Protein AF-A0A3N5R2K8-F1 (afdb_monomer)

pLDDT: mean 90.95, std 14.77, range [34.69, 98.88]

Mean predicted aligned error: 5.7 Å

Structure (mmCIF, N/CA/C/O backbone):
data_AF-A0A3N5R2K8-F1
#
_entry.id   AF-A0A3N5R2K8-F1
#
loop_
_atom_site.group_PDB
_atom_site.id
_atom_site.type_symbol
_atom_site.label_atom_id
_atom_site.label_alt_id
_atom_site.label_comp_id
_atom_site.label_asym_id
_atom_site.label_entity_id
_atom_site.label_seq_id
_atom_site.pdbx_PDB_ins_code
_atom_site.Cartn_x
_atom_site.Cartn_y
_atom_site.Cartn_z
_atom_site.occupancy
_atom_site.B_iso_or_equiv
_atom_site.auth_seq_id
_atom_site.auth_comp_id
_atom_site.auth_asym_id
_atom_site.auth_atom_id
_atom_site.pdbx_PDB_model_num
ATOM 1 N N . MET A 1 1 ? 3.282 26.021 -35.970 1.00 43.59 1 MET A N 1
ATOM 2 C CA . MET A 1 1 ? 2.817 24.674 -36.365 1.00 43.59 1 MET A CA 1
ATOM 3 C C . MET A 1 1 ? 3.157 23.618 -35.299 1.00 43.59 1 MET A C 1
ATOM 5 O O . MET A 1 1 ? 2.900 22.449 -35.530 1.00 43.59 1 MET A O 1
ATOM 9 N N . ASP A 1 2 ? 3.587 24.012 -34.087 1.00 46.00 2 ASP A N 1
ATOM 10 C CA . ASP A 1 2 ? 4.217 23.088 -33.120 1.00 46.00 2 ASP A CA 1
ATOM 11 C C . ASP A 1 2 ? 3.310 22.469 -32.046 1.00 46.00 2 ASP A C 1
ATOM 13 O O . ASP A 1 2 ? 3.719 21.537 -31.367 1.00 46.00 2 ASP A O 1
ATOM 17 N N . ARG A 1 3 ? 2.067 22.934 -31.863 1.00 34.69 3 ARG A N 1
ATOM 18 C CA . ARG A 1 3 ? 1.170 22.351 -30.838 1.00 34.69 3 ARG A CA 1
ATOM 19 C C . ARG A 1 3 ? 0.478 21.058 -31.270 1.00 34.69 3 ARG A C 1
ATOM 21 O O . ARG A 1 3 ? 0.009 20.321 -30.413 1.00 34.69 3 ARG A O 1
ATOM 28 N N . ILE A 1 4 ? 0.386 20.805 -32.574 1.00 40.12 4 ILE A N 1
ATOM 29 C CA . ILE A 1 4 ? -0.318 19.634 -33.117 1.00 40.12 4 ILE A CA 1
ATOM 30 C C . ILE A 1 4 ? 0.615 18.411 -33.130 1.00 40.12 4 ILE A C 1
ATOM 32 O O . ILE A 1 4 ? 0.169 17.325 -32.784 1.00 40.12 4 ILE A O 1
ATOM 36 N N . ALA A 1 5 ? 1.910 18.601 -33.414 1.00 38.50 5 ALA A N 1
ATOM 37 C CA . ALA A 1 5 ? 2.912 17.530 -33.416 1.00 38.50 5 ALA A CA 1
ATOM 38 C C . ALA A 1 5 ? 3.179 16.956 -32.008 1.00 38.50 5 ALA A C 1
ATOM 40 O O . ALA A 1 5 ? 3.111 15.746 -31.825 1.00 38.50 5 ALA A O 1
ATOM 41 N N . LEU A 1 6 ? 3.342 17.821 -30.994 1.00 41.31 6 LEU A N 1
ATOM 42 C CA . LEU A 1 6 ? 3.475 17.408 -29.584 1.00 41.31 6 LEU A CA 1
ATOM 43 C C . LEU A 1 6 ? 2.265 16.597 -29.086 1.00 41.31 6 LEU A C 1
ATOM 45 O O . LEU A 1 6 ? 2.428 15.648 -28.329 1.00 41.31 6 LEU A O 1
ATOM 49 N N . GLY A 1 7 ? 1.052 16.946 -29.530 1.00 36.47 7 GLY A N 1
ATOM 50 C CA . GLY A 1 7 ? -0.166 16.220 -29.160 1.00 36.47 7 GLY A CA 1
ATOM 51 C C . GLY A 1 7 ? -0.305 14.852 -29.836 1.00 36.47 7 GLY A C 1
ATOM 52 O O . GLY A 1 7 ? -0.913 13.956 -29.254 1.00 36.47 7 GLY A O 1
ATOM 53 N N . GLN A 1 8 ? 0.263 14.677 -31.035 1.00 35.75 8 GLN A N 1
ATOM 54 C CA . GLN A 1 8 ? 0.251 13.401 -31.756 1.00 35.75 8 GLN A CA 1
ATOM 55 C C . GLN A 1 8 ? 1.310 12.425 -31.229 1.00 35.75 8 GLN A C 1
ATOM 57 O O . GLN A 1 8 ? 0.980 11.260 -31.034 1.00 35.75 8 GLN A O 1
ATOM 62 N N . GLU A 1 9 ? 2.519 12.892 -30.897 1.00 46.72 9 GLU A N 1
ATOM 63 C CA . GLU A 1 9 ? 3.545 12.063 -30.239 1.00 46.72 9 GLU A CA 1
ATOM 64 C C . GLU A 1 9 ? 3.129 11.654 -28.818 1.00 46.72 9 GLU A C 1
ATOM 66 O O . GLU A 1 9 ? 3.301 10.497 -28.431 1.00 46.72 9 GLU A O 1
ATOM 71 N N . GLU A 1 10 ? 2.508 12.557 -28.044 1.00 47.56 10 GLU A N 1
ATOM 72 C CA . GLU A 1 10 ? 1.917 12.201 -26.746 1.00 47.56 10 GLU A CA 1
ATOM 73 C C . GLU A 1 10 ? 0.812 11.143 -26.901 1.00 47.56 10 GLU A C 1
ATOM 75 O O . GLU A 1 10 ? 0.731 10.225 -26.086 1.00 47.56 10 GLU A O 1
ATOM 80 N N . GLN A 1 11 ? -0.011 11.223 -27.955 1.00 40.31 11 GLN A N 1
ATOM 81 C CA . GLN A 1 11 ? -1.047 10.227 -28.245 1.00 40.31 11 GLN A CA 1
ATOM 82 C C . GLN A 1 11 ? -0.484 8.883 -28.720 1.00 40.31 11 GLN A C 1
ATOM 84 O O . GLN A 1 11 ? -0.958 7.857 -28.240 1.00 40.31 11 GLN A O 1
ATOM 89 N N . GLU A 1 12 ? 0.520 8.851 -29.598 1.00 43.16 12 GLU A N 1
ATOM 90 C CA . GLU A 1 12 ? 1.161 7.605 -30.051 1.00 43.16 12 GLU A CA 1
ATOM 91 C C . GLU A 1 12 ? 1.900 6.898 -28.912 1.00 43.16 12 GLU A C 1
ATOM 93 O O . GLU A 1 12 ? 1.709 5.699 -28.705 1.00 43.16 12 GLU A O 1
ATOM 98 N N . THR A 1 13 ? 2.644 7.649 -28.094 1.00 51.91 13 THR A N 1
ATOM 99 C CA . THR A 1 13 ? 3.319 7.103 -26.907 1.00 51.91 13 THR A CA 1
ATOM 100 C C . THR A 1 13 ? 2.296 6.554 -25.901 1.00 51.91 13 THR A C 1
ATOM 102 O O . THR A 1 13 ? 2.498 5.498 -25.303 1.00 51.91 13 THR A O 1
ATOM 105 N N . MET A 1 14 ? 1.152 7.231 -25.728 1.00 44.19 14 MET A N 1
ATOM 106 C CA . MET A 1 14 ? 0.076 6.778 -24.837 1.00 44.19 14 MET A CA 1
ATOM 107 C C . MET A 1 14 ? -0.681 5.552 -25.383 1.00 44.19 14 MET A C 1
ATOM 109 O O . MET A 1 14 ? -1.154 4.736 -24.591 1.00 44.19 14 MET A O 1
ATOM 113 N N . ILE A 1 15 ? -0.787 5.394 -26.709 1.00 45.72 15 ILE A N 1
ATOM 114 C CA . ILE A 1 15 ? -1.399 4.226 -27.367 1.00 45.72 15 ILE A CA 1
ATOM 115 C C . ILE A 1 15 ? -0.528 2.970 -27.191 1.00 45.72 15 ILE A C 1
ATOM 117 O O . ILE A 1 15 ? -1.083 1.894 -26.957 1.00 45.72 15 ILE A O 1
ATOM 121 N N . ASP A 1 16 ? 0.802 3.102 -27.200 1.00 56.59 16 ASP A N 1
ATOM 122 C CA . ASP A 1 16 ? 1.730 1.970 -27.030 1.00 56.59 16 ASP A CA 1
ATOM 123 C C . ASP A 1 16 ? 1.674 1.382 -25.598 1.00 56.59 16 ASP A C 1
ATOM 125 O O . ASP A 1 16 ? 1.603 0.165 -25.396 1.00 56.59 16 ASP A O 1
ATOM 129 N N . PHE A 1 17 ? 1.532 2.237 -24.574 1.00 55.44 17 PHE A N 1
ATOM 130 C CA . PHE A 1 17 ? 1.397 1.795 -23.176 1.00 55.44 17 PHE A CA 1
ATOM 131 C C . PHE A 1 17 ? 0.078 1.061 -22.866 1.00 55.44 17 PHE A C 1
ATOM 133 O O . PHE A 1 17 ? 0.029 0.230 -21.955 1.00 55.44 17 PHE A O 1
ATOM 140 N N . ILE A 1 18 ? -1.011 1.326 -23.599 1.00 53.94 18 ILE A N 1
ATOM 141 C CA . ILE A 1 18 ? -2.308 0.662 -23.350 1.00 53.94 18 ILE A CA 1
ATOM 142 C C . ILE A 1 18 ? -2.245 -0.835 -23.701 1.00 53.94 18 ILE A C 1
ATOM 144 O O . ILE A 1 18 ? -2.918 -1.642 -23.049 1.00 53.94 18 ILE A O 1
ATOM 148 N N . GLY A 1 19 ? -1.429 -1.215 -24.691 1.00 60.81 19 GLY A N 1
ATOM 149 C CA . GLY A 1 19 ? -1.163 -2.615 -25.029 1.00 60.81 19 GLY A CA 1
ATOM 150 C C . GLY A 1 19 ? -0.287 -3.323 -23.990 1.00 60.81 19 GLY A C 1
ATOM 151 O O . GLY A 1 19 ? -0.561 -4.475 -23.634 1.00 60.81 19 GLY A O 1
ATOM 152 N N . GLU A 1 20 ? 0.715 -2.617 -23.453 1.00 74.88 20 GLU A N 1
ATOM 153 C CA . GLU A 1 20 ? 1.705 -3.154 -22.506 1.00 74.88 20 GLU A CA 1
ATOM 154 C C . GLU A 1 20 ? 1.066 -3.652 -21.194 1.00 74.88 20 GLU A C 1
ATOM 156 O O . GLU A 1 20 ? 1.448 -4.702 -20.678 1.00 74.88 20 GLU A O 1
ATOM 161 N N . PHE A 1 21 ? 0.024 -2.973 -20.699 1.00 87.38 21 PHE A N 1
ATOM 162 C CA . PHE A 1 21 ? -0.676 -3.327 -19.452 1.00 87.38 21 PHE A CA 1
ATOM 163 C C . PHE A 1 21 ? -2.004 -4.062 -19.676 1.00 87.38 21 PHE A C 1
ATOM 165 O O . PHE A 1 21 ? -2.910 -4.001 -18.845 1.00 87.38 21 PHE A O 1
ATOM 172 N N . SER A 1 22 ? -2.161 -4.755 -20.807 1.00 83.81 22 SER A N 1
ATOM 173 C CA . SER A 1 22 ? -3.409 -5.454 -21.158 1.00 83.81 22 SER A CA 1
ATOM 174 C C . SER A 1 22 ? -3.872 -6.479 -20.111 1.00 83.81 22 SER A C 1
ATOM 176 O O . SER A 1 22 ? -5.078 -6.667 -19.947 1.00 83.81 22 SER A O 1
ATOM 178 N N . ALA A 1 23 ? -2.939 -7.090 -19.375 1.00 89.31 23 ALA A N 1
ATOM 179 C CA . ALA A 1 23 ? -3.228 -8.042 -18.304 1.00 89.31 23 ALA A CA 1
ATOM 180 C C . ALA A 1 23 ? -3.638 -7.384 -16.968 1.00 89.31 23 ALA A C 1
ATOM 182 O O . ALA A 1 23 ? -4.191 -8.077 -16.111 1.00 89.31 23 ALA A O 1
ATOM 183 N N . ASP A 1 24 ? -3.397 -6.080 -16.796 1.00 94.94 24 ASP A N 1
ATOM 184 C CA . ASP A 1 24 ? -3.536 -5.354 -15.528 1.00 94.94 24 ASP A CA 1
ATOM 185 C C . ASP A 1 24 ? -4.724 -4.384 -15.599 1.00 94.94 24 ASP A C 1
ATOM 187 O O . ASP A 1 24 ? -4.612 -3.201 -15.942 1.00 94.94 24 ASP A O 1
ATOM 191 N N . GLN A 1 25 ? -5.913 -4.926 -15.349 1.00 94.50 25 GLN A N 1
ATOM 192 C CA . GLN A 1 25 ? -7.181 -4.238 -15.567 1.00 94.50 25 GLN A CA 1
ATOM 193 C C . GLN A 1 25 ? -7.371 -3.057 -14.614 1.00 94.50 25 GLN A C 1
ATOM 195 O O . GLN A 1 25 ? -7.845 -2.001 -15.042 1.00 94.50 25 GLN A O 1
ATOM 200 N N . GLU A 1 26 ? -6.987 -3.203 -13.345 1.00 97.00 26 GLU A N 1
ATOM 201 C CA . GLU A 1 26 ? -7.156 -2.135 -12.357 1.00 97.00 26 GLU A CA 1
ATOM 202 C C . GLU A 1 26 ? -6.146 -1.012 -12.580 1.00 97.00 26 GLU A C 1
ATOM 204 O O . GLU A 1 26 ? -6.498 0.169 -12.526 1.00 97.00 26 GLU A O 1
ATOM 209 N N . PHE A 1 27 ? -4.915 -1.354 -12.958 1.00 96.44 27 PHE A N 1
ATOM 210 C CA . PHE A 1 27 ? -3.926 -0.379 -13.388 1.00 96.44 27 PHE A CA 1
ATOM 211 C C . PHE A 1 27 ? -4.416 0.425 -14.600 1.00 96.44 27 PHE A C 1
ATOM 213 O O . PHE A 1 27 ? -4.306 1.652 -14.622 1.00 96.44 27 PHE A O 1
ATOM 220 N N . ARG A 1 28 ? -5.058 -0.218 -15.583 1.00 94.38 28 ARG A N 1
ATOM 221 C CA . ARG A 1 28 ? -5.654 0.491 -16.729 1.00 94.38 28 ARG A CA 1
ATOM 222 C C . ARG A 1 28 ? -6.778 1.450 -16.334 1.00 94.38 28 ARG A C 1
ATOM 224 O O . ARG A 1 28 ? -6.914 2.503 -16.962 1.00 94.38 28 ARG A O 1
ATOM 231 N N . LYS A 1 29 ? -7.573 1.148 -15.302 1.00 94.75 29 LYS A N 1
ATOM 232 C CA . LYS A 1 29 ? -8.572 2.102 -14.781 1.00 94.75 29 LYS A CA 1
ATOM 233 C C . LYS A 1 29 ? -7.909 3.375 -14.237 1.00 94.75 29 LYS A C 1
ATOM 235 O O . LYS A 1 29 ? -8.420 4.466 -14.493 1.00 94.75 29 LYS A O 1
ATOM 240 N N . LEU A 1 30 ? -6.736 3.258 -13.603 1.00 95.00 30 LEU A N 1
ATOM 241 C CA . LEU A 1 30 ? -5.941 4.406 -13.132 1.00 95.00 30 LEU A CA 1
ATOM 242 C C . LEU A 1 30 ? -5.421 5.288 -14.275 1.00 95.00 30 LEU A C 1
ATOM 244 O O . LEU A 1 30 ? -5.289 6.504 -14.102 1.00 95.00 30 LEU A O 1
ATOM 248 N N . LEU A 1 31 ? -5.128 4.702 -15.442 1.00 91.81 31 LEU A N 1
ATOM 249 C CA . LEU A 1 31 ? -4.762 5.458 -16.649 1.00 91.81 31 LEU A CA 1
ATOM 250 C C . LEU A 1 31 ? -5.953 6.276 -17.163 1.00 91.81 31 LEU A C 1
ATOM 252 O O . LEU A 1 31 ? -5.807 7.447 -17.504 1.00 91.81 31 LEU A O 1
ATOM 256 N N . GLY A 1 32 ? -7.151 5.685 -17.127 1.00 87.12 32 GLY A N 1
ATOM 257 C CA . GLY A 1 32 ? -8.407 6.347 -17.484 1.00 87.12 32 GLY A CA 1
ATOM 258 C C . GLY A 1 32 ? -8.954 7.324 -16.435 1.00 87.12 32 GLY A C 1
ATOM 259 O O . GLY A 1 32 ? -10.051 7.834 -16.633 1.00 87.12 32 GLY A O 1
ATOM 260 N N . ARG A 1 33 ? -8.228 7.575 -15.331 1.00 84.44 33 ARG A N 1
ATOM 261 C CA . ARG A 1 33 ? -8.652 8.424 -14.195 1.00 84.44 33 ARG A CA 1
ATOM 262 C C . ARG A 1 33 ? -9.992 8.018 -13.564 1.00 84.44 33 ARG A C 1
ATOM 264 O O . ARG A 1 33 ? -10.713 8.868 -13.050 1.00 84.44 33 ARG A O 1
ATOM 271 N N . ARG A 1 34 ? -10.309 6.722 -13.588 1.00 85.06 34 ARG A N 1
ATOM 272 C CA . ARG A 1 34 ? -11.490 6.133 -12.933 1.00 85.06 34 ARG A CA 1
ATOM 273 C C . ARG A 1 34 ? -11.132 5.642 -11.535 1.00 85.06 34 ARG A C 1
ATOM 275 O O . ARG A 1 34 ? -11.286 4.469 -11.214 1.00 85.06 34 ARG A O 1
ATOM 282 N N . ASP A 1 35 ? -10.531 6.533 -10.750 1.00 83.50 35 ASP A N 1
ATOM 283 C CA . ASP A 1 35 ? -9.952 6.232 -9.436 1.00 83.50 35 ASP A CA 1
ATOM 284 C C . ASP A 1 35 ? -10.983 5.660 -8.447 1.00 83.50 35 ASP A C 1
ATOM 286 O O . ASP A 1 35 ? -10.622 4.899 -7.556 1.00 83.50 35 ASP A O 1
ATOM 290 N N . ASP A 1 36 ? -12.252 6.024 -8.597 1.00 87.00 36 ASP A N 1
ATOM 291 C CA . ASP A 1 36 ? -13.400 5.567 -7.814 1.00 87.00 36 ASP A CA 1
ATOM 292 C C . ASP A 1 36 ? -13.859 4.137 -8.150 1.00 87.00 36 ASP A C 1
ATOM 294 O O . ASP A 1 36 ? -14.478 3.485 -7.312 1.00 87.00 36 ASP A O 1
ATOM 298 N N . GLU A 1 37 ? -13.507 3.618 -9.329 1.00 92.19 37 GLU A N 1
ATOM 299 C CA . GLU A 1 37 ? -13.823 2.250 -9.777 1.00 92.19 37 GLU A CA 1
ATOM 300 C C . GLU A 1 37 ? -12.678 1.248 -9.531 1.00 92.19 37 GLU A C 1
ATOM 302 O O . GLU A 1 37 ? -12.777 0.072 -9.911 1.00 92.19 37 GLU A O 1
ATOM 307 N N . VAL A 1 38 ? -11.559 1.713 -8.968 1.00 96.94 38 VAL A N 1
ATOM 308 C CA . VAL A 1 38 ? -10.335 0.917 -8.816 1.00 96.94 38 VAL A CA 1
ATOM 309 C C . VAL A 1 38 ? -10.392 0.062 -7.559 1.00 96.94 38 VAL A C 1
ATOM 311 O O . VAL A 1 38 ? -10.456 0.569 -6.438 1.00 96.94 38 VAL A O 1
ATOM 314 N N . ASN A 1 39 ? -10.226 -1.246 -7.738 1.00 97.75 39 ASN A N 1
ATOM 315 C CA . ASN A 1 39 ? -9.878 -2.141 -6.650 1.00 97.75 39 ASN A CA 1
ATOM 316 C C . ASN A 1 39 ? -8.386 -1.972 -6.319 1.00 97.75 39 ASN A C 1
ATOM 318 O O . ASN A 1 39 ? -7.509 -2.510 -6.998 1.00 97.75 39 ASN A O 1
ATOM 322 N N . LEU A 1 40 ? -8.097 -1.211 -5.259 1.00 98.38 40 LEU A N 1
ATOM 323 C CA . LEU A 1 40 ? -6.729 -0.901 -4.835 1.00 98.38 40 LEU A CA 1
ATOM 324 C C . LEU A 1 40 ? -5.901 -2.159 -4.525 1.00 98.38 40 LEU A C 1
ATOM 326 O O . LEU A 1 40 ? -4.714 -2.196 -4.844 1.00 98.38 40 LEU A O 1
ATOM 330 N N . THR A 1 41 ? -6.510 -3.183 -3.924 1.00 98.56 41 THR A N 1
ATOM 331 C CA . THR A 1 41 ? -5.832 -4.441 -3.577 1.00 98.56 41 THR A CA 1
ATOM 332 C C . THR A 1 41 ? -5.341 -5.158 -4.829 1.00 98.56 41 THR A C 1
ATOM 334 O O . THR A 1 41 ? -4.183 -5.570 -4.896 1.00 98.56 41 THR A O 1
ATOM 337 N N . ILE A 1 42 ? -6.197 -5.264 -5.846 1.00 98.56 42 ILE A N 1
ATOM 338 C CA . ILE A 1 42 ? -5.841 -5.882 -7.125 1.00 98.56 42 ILE A CA 1
ATOM 339 C C . ILE A 1 42 ? -4.821 -5.019 -7.876 1.00 98.56 42 ILE A C 1
ATOM 341 O O . ILE A 1 42 ? -3.810 -5.555 -8.318 1.00 98.56 42 ILE A O 1
ATOM 345 N N . ALA A 1 43 ? -4.998 -3.693 -7.934 1.00 98.44 43 ALA A N 1
ATOM 346 C CA . ALA A 1 43 ? -4.019 -2.791 -8.552 1.00 98.44 43 ALA A CA 1
ATOM 347 C C . ALA A 1 43 ? -2.621 -2.916 -7.915 1.00 98.44 43 ALA A C 1
ATOM 349 O O . ALA A 1 43 ? -1.606 -2.868 -8.608 1.00 98.44 43 ALA A O 1
ATOM 350 N N . ALA A 1 44 ? -2.551 -3.102 -6.594 1.00 98.56 44 ALA A N 1
ATOM 351 C CA . ALA A 1 44 ? -1.296 -3.330 -5.886 1.00 98.56 44 ALA A CA 1
ATOM 352 C C . ALA A 1 44 ? -0.681 -4.713 -6.188 1.00 98.56 44 ALA A C 1
ATOM 354 O O . ALA A 1 44 ? 0.542 -4.824 -6.272 1.00 98.56 44 ALA A O 1
ATOM 355 N N . LEU A 1 45 ? -1.499 -5.757 -6.377 1.00 98.56 45 LEU A N 1
ATOM 356 C CA . LEU A 1 45 ? -1.038 -7.089 -6.799 1.00 98.56 45 LEU A CA 1
ATOM 357 C C . LEU A 1 45 ? -0.546 -7.108 -8.251 1.00 98.56 45 LEU A C 1
ATOM 359 O O . LEU A 1 45 ? 0.432 -7.790 -8.555 1.00 98.56 45 LEU A O 1
ATOM 363 N N . GLU A 1 46 ? -1.165 -6.327 -9.134 1.00 98.38 46 GLU A N 1
ATOM 364 C CA . GLU A 1 46 ? -0.729 -6.160 -10.525 1.00 98.38 46 GLU A CA 1
ATOM 365 C C . GLU A 1 46 ? 0.704 -5.617 -10.619 1.00 98.38 46 GLU A C 1
ATOM 367 O O . GLU A 1 46 ? 1.461 -6.065 -11.476 1.00 98.38 46 GLU A O 1
ATOM 372 N N . LEU A 1 47 ? 1.147 -4.768 -9.681 1.00 98.25 47 LEU A N 1
ATOM 373 C CA . LEU A 1 47 ? 2.545 -4.307 -9.637 1.00 98.25 47 LEU A CA 1
ATOM 374 C C . LEU A 1 47 ? 3.548 -5.462 -9.484 1.00 98.25 47 LEU A C 1
ATOM 376 O O . LEU A 1 47 ? 4.645 -5.415 -10.037 1.00 98.25 47 LEU A O 1
ATOM 380 N N . ALA A 1 48 ? 3.181 -6.526 -8.764 1.00 97.38 48 ALA A N 1
ATOM 381 C CA . ALA A 1 48 ? 4.052 -7.683 -8.565 1.00 97.38 48 ALA A CA 1
ATOM 382 C C . ALA A 1 48 ? 4.247 -8.514 -9.847 1.00 97.38 48 ALA A C 1
ATOM 384 O O . ALA A 1 48 ? 5.183 -9.317 -9.924 1.00 97.38 48 ALA A O 1
ATOM 385 N N . ARG A 1 49 ? 3.431 -8.294 -10.890 1.00 96.00 49 ARG A N 1
ATOM 386 C CA . ARG A 1 49 ? 3.614 -8.951 -12.191 1.00 96.00 49 ARG A CA 1
ATOM 387 C C . ARG A 1 49 ? 4.841 -8.478 -12.956 1.00 96.00 49 ARG A C 1
ATOM 389 O O . ARG A 1 49 ? 5.337 -9.212 -13.811 1.00 96.00 49 ARG A O 1
ATOM 396 N N . ASP A 1 50 ? 5.401 -7.327 -12.594 1.00 94.19 50 ASP A N 1
ATOM 397 C CA . ASP A 1 50 ? 6.686 -6.880 -13.137 1.00 94.19 50 ASP A CA 1
ATOM 398 C C . ASP A 1 50 ? 7.809 -7.867 -12.761 1.00 94.19 50 ASP A C 1
ATOM 400 O O . ASP A 1 50 ? 8.666 -8.206 -13.591 1.00 94.19 50 ASP A O 1
ATOM 404 N N . ALA A 1 51 ? 7.748 -8.408 -11.538 1.00 93.44 51 ALA A N 1
ATOM 405 C CA . ALA A 1 51 ? 8.650 -9.440 -11.036 1.00 93.44 51 ALA A CA 1
ATOM 406 C C . ALA A 1 51 ? 8.222 -10.861 -11.442 1.00 93.44 51 ALA A C 1
ATOM 408 O O . ALA A 1 51 ? 9.076 -11.667 -11.812 1.00 93.44 51 ALA A O 1
ATOM 409 N N . ASN A 1 52 ? 6.921 -11.166 -11.415 1.00 94.50 52 ASN A N 1
ATOM 410 C CA . ASN A 1 52 ? 6.370 -12.472 -11.781 1.00 94.50 52 ASN A CA 1
ATOM 411 C C . ASN A 1 52 ? 5.119 -12.327 -12.661 1.00 94.50 52 ASN A C 1
ATOM 413 O O . ASN A 1 52 ? 3.997 -12.257 -12.163 1.00 94.50 52 ASN A O 1
ATOM 417 N N . SER A 1 53 ? 5.297 -12.357 -13.982 1.00 92.88 53 SER A N 1
ATOM 418 C CA . SER A 1 53 ? 4.212 -12.117 -14.945 1.00 92.88 53 SER A CA 1
ATOM 419 C C . SER A 1 53 ? 3.066 -13.133 -14.898 1.00 92.88 53 SER A C 1
ATOM 421 O O . SER A 1 53 ? 1.998 -12.862 -15.438 1.00 92.88 53 SER A O 1
ATOM 423 N N . ARG A 1 54 ? 3.265 -14.293 -14.258 1.00 94.25 54 ARG A N 1
ATOM 424 C CA . ARG A 1 54 ? 2.247 -15.347 -14.104 1.00 94.25 54 ARG A CA 1
ATOM 425 C C . ARG A 1 54 ? 1.690 -15.428 -12.684 1.00 94.25 54 ARG A C 1
ATOM 427 O O . ARG A 1 54 ? 1.130 -16.459 -12.324 1.00 94.25 54 ARG A O 1
ATOM 434 N N . LEU A 1 55 ? 1.889 -14.392 -11.867 1.00 97.00 55 LEU A N 1
ATOM 435 C CA . LEU A 1 55 ? 1.417 -14.379 -10.487 1.00 97.00 55 LEU A CA 1
ATOM 436 C C . LEU A 1 55 ? -0.097 -14.625 -10.434 1.00 97.00 55 LEU A C 1
ATOM 438 O O . LEU A 1 55 ? -0.885 -13.840 -10.967 1.00 97.00 55 LEU A O 1
ATOM 442 N N . ASP A 1 56 ? -0.475 -15.708 -9.758 1.00 97.12 56 ASP A N 1
ATOM 443 C CA . ASP A 1 56 ? -1.852 -15.989 -9.373 1.00 97.12 56 ASP A CA 1
ATOM 444 C C . ASP A 1 56 ? -2.187 -15.207 -8.099 1.00 97.12 56 ASP A C 1
ATOM 446 O O . ASP A 1 56 ? -1.506 -15.319 -7.079 1.00 97.12 56 ASP A O 1
ATOM 450 N N . PHE A 1 57 ? -3.237 -14.393 -8.166 1.00 98.31 57 PHE A N 1
ATOM 451 C CA . PHE A 1 57 ? -3.686 -13.560 -7.051 1.00 98.31 57 PHE A CA 1
ATOM 452 C C . PHE A 1 57 ? -4.550 -14.337 -6.056 1.00 98.31 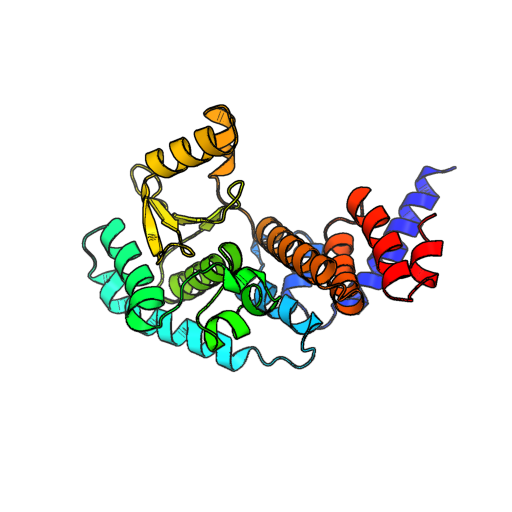57 PHE A C 1
ATOM 454 O O . PHE A 1 57 ? -4.731 -13.888 -4.922 1.00 98.31 57 PHE A O 1
ATOM 461 N N . THR A 1 58 ? -5.074 -15.499 -6.457 1.00 98.56 58 THR A N 1
ATOM 462 C CA . THR A 1 58 ? -6.049 -16.279 -5.687 1.00 98.56 58 THR A CA 1
ATOM 463 C C . THR A 1 58 ? -5.581 -16.573 -4.259 1.00 98.56 58 THR A C 1
ATOM 465 O O . THR A 1 58 ? -6.342 -16.267 -3.337 1.00 98.56 58 THR A O 1
ATOM 468 N N . PRO A 1 59 ? -4.346 -17.060 -4.011 1.00 98.56 59 PRO A N 1
ATOM 469 C CA . PRO A 1 59 ? -3.896 -17.352 -2.649 1.00 98.56 59 PRO A CA 1
ATOM 470 C C . PRO A 1 59 ? -3.845 -16.101 -1.765 1.00 98.56 59 PRO A C 1
ATOM 472 O O . PRO A 1 59 ? -4.251 -16.136 -0.604 1.00 98.56 59 PRO A O 1
ATOM 475 N N . THR A 1 60 ? -3.391 -14.972 -2.318 1.00 98.75 60 THR A N 1
ATOM 476 C CA . THR A 1 60 ? -3.332 -13.698 -1.592 1.00 98.75 60 THR A CA 1
ATOM 477 C C . THR A 1 60 ? -4.729 -13.187 -1.244 1.00 98.75 60 THR A C 1
ATOM 479 O O . THR A 1 60 ? -4.978 -12.815 -0.099 1.00 98.75 60 THR A O 1
ATOM 482 N N . LEU A 1 61 ? -5.661 -13.211 -2.198 1.00 98.88 61 LEU A N 1
ATOM 483 C CA . LEU A 1 61 ? -7.034 -12.749 -1.979 1.00 98.88 61 LEU A CA 1
ATOM 484 C C . LEU A 1 61 ? -7.790 -13.639 -0.986 1.00 98.88 61 LEU A C 1
ATOM 486 O O . LEU A 1 61 ? -8.489 -13.127 -0.113 1.00 98.88 61 LEU A O 1
ATOM 490 N N . GLN A 1 62 ? -7.608 -14.960 -1.065 1.00 98.81 62 GLN A N 1
ATOM 491 C CA . GLN A 1 62 ? -8.177 -15.903 -0.099 1.00 98.81 62 GLN A CA 1
ATOM 492 C C . GLN A 1 62 ? -7.632 -15.667 1.310 1.00 98.81 62 GLN A C 1
ATOM 494 O O . GLN A 1 62 ? -8.402 -15.682 2.271 1.00 98.81 62 GLN A O 1
ATOM 499 N N . TRP A 1 63 ? -6.328 -15.405 1.441 1.00 98.81 63 TRP A N 1
ATOM 500 C CA . TRP A 1 63 ? -5.728 -15.070 2.730 1.00 98.81 63 TRP A CA 1
ATOM 501 C C . TRP A 1 63 ? -6.356 -13.800 3.318 1.00 98.81 63 TRP A C 1
ATOM 503 O O . TRP A 1 63 ? -6.790 -13.813 4.469 1.00 98.81 63 TRP A O 1
ATOM 513 N N . ILE A 1 64 ? -6.487 -12.733 2.521 1.00 98.88 64 ILE A N 1
ATOM 514 C CA . ILE A 1 64 ? -7.107 -11.463 2.939 1.00 98.88 64 ILE A CA 1
ATOM 515 C C . ILE A 1 64 ? -8.550 -11.686 3.408 1.00 98.88 64 ILE A C 1
ATOM 517 O O . ILE A 1 64 ? -8.903 -11.294 4.523 1.00 98.88 64 ILE A O 1
ATOM 521 N N . ALA A 1 65 ? -9.366 -12.366 2.598 1.00 98.81 65 ALA A N 1
ATOM 522 C CA . ALA A 1 65 ? -10.761 -12.648 2.924 1.00 98.81 65 ALA A CA 1
ATOM 523 C C . ALA A 1 65 ? -10.893 -13.476 4.214 1.00 98.81 65 ALA A C 1
ATOM 525 O O . ALA A 1 65 ? -11.728 -13.173 5.067 1.00 98.81 65 ALA A O 1
ATOM 526 N N . ALA A 1 66 ? -10.024 -14.476 4.404 1.00 98.75 66 ALA A N 1
ATOM 527 C CA . ALA A 1 66 ? -10.006 -15.297 5.610 1.00 98.75 66 ALA A CA 1
ATOM 528 C C . ALA A 1 66 ? -9.653 -14.494 6.872 1.00 98.75 66 ALA A C 1
ATOM 530 O O . ALA A 1 66 ? -10.156 -14.807 7.949 1.00 98.75 66 ALA A O 1
ATOM 531 N N . ARG A 1 67 ? -8.798 -13.465 6.777 1.00 98.62 67 ARG A N 1
ATOM 532 C CA . ARG A 1 67 ? -8.506 -12.560 7.905 1.00 98.62 67 ARG A CA 1
ATOM 533 C C . ARG A 1 67 ? -9.651 -11.601 8.186 1.00 98.62 67 ARG A C 1
ATOM 535 O O . ARG A 1 67 ? -9.944 -11.374 9.354 1.00 98.62 67 ARG A O 1
ATOM 542 N N . GLY A 1 68 ? -10.325 -11.101 7.150 1.00 98.62 68 GLY A N 1
ATOM 543 C CA . GLY A 1 68 ? -11.544 -10.310 7.320 1.00 98.62 68 GLY A CA 1
ATOM 544 C C . G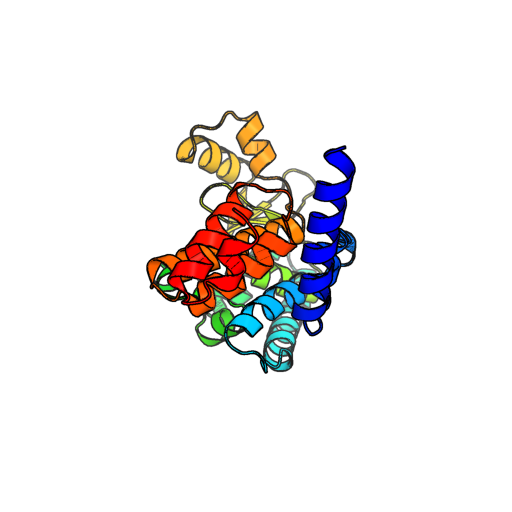LY A 1 68 ? -12.610 -11.099 8.080 1.00 98.62 68 GLY A C 1
ATOM 545 O O . GLY A 1 68 ? -13.052 -10.673 9.143 1.00 98.62 68 GLY A O 1
ATOM 546 N N . ALA A 1 69 ? -12.921 -12.311 7.610 1.00 98.50 69 ALA A N 1
ATOM 547 C CA . ALA A 1 69 ? -13.900 -13.198 8.241 1.00 98.50 69 ALA A CA 1
ATOM 548 C C . ALA A 1 69 ? -13.543 -13.573 9.694 1.00 98.50 69 ALA A C 1
ATOM 550 O O . ALA A 1 69 ? -14.430 -13.656 10.543 1.00 98.50 69 ALA A O 1
ATOM 551 N N . GLU A 1 70 ? -12.252 -13.763 9.997 1.00 98.19 70 GLU A N 1
ATOM 552 C CA . GLU A 1 70 ? -11.758 -14.055 11.352 1.00 98.19 70 GLU A CA 1
ATOM 553 C C . GLU A 1 70 ? -12.089 -12.936 12.356 1.00 98.19 70 GLU A C 1
ATOM 555 O O . GLU A 1 70 ? -12.245 -13.208 13.548 1.00 98.19 70 GLU A O 1
ATOM 560 N N . ILE A 1 71 ? -12.203 -11.684 11.898 1.00 98.25 71 ILE A N 1
ATOM 561 C CA . ILE A 1 71 ? -12.441 -10.532 12.775 1.00 98.25 71 ILE A CA 1
ATOM 562 C C . ILE A 1 71 ? -13.834 -9.926 12.683 1.00 98.25 71 ILE A C 1
ATOM 564 O O . ILE A 1 71 ? -14.196 -9.211 13.613 1.00 98.25 71 ILE A O 1
ATOM 568 N N . SER A 1 72 ? -14.637 -10.213 11.654 1.00 96.56 72 SER A N 1
ATOM 569 C CA . SER A 1 72 ? -15.948 -9.565 11.466 1.00 96.56 72 SER A CA 1
ATOM 570 C C . SER A 1 72 ? -16.847 -9.647 12.708 1.00 96.56 72 SER A C 1
ATOM 572 O O . SER A 1 72 ? -17.444 -8.650 13.109 1.00 96.56 72 SER A O 1
ATOM 574 N N . GLY A 1 73 ? -16.898 -10.806 13.378 1.00 95.75 73 GLY A N 1
ATOM 575 C CA . GLY A 1 73 ? -17.671 -10.971 14.617 1.00 95.75 73 GLY A CA 1
ATOM 576 C C . GLY A 1 73 ? -17.106 -10.181 15.805 1.00 95.75 73 GLY A C 1
ATOM 577 O O . GLY A 1 73 ? -17.863 -9.600 16.578 1.00 95.75 73 GLY A O 1
ATOM 578 N N . LEU A 1 74 ? -15.778 -10.108 15.932 1.00 96.94 74 LEU A N 1
ATOM 579 C CA . LEU A 1 74 ? -15.110 -9.339 16.989 1.00 96.94 74 LEU A CA 1
ATOM 580 C C . LEU A 1 74 ? -15.290 -7.832 16.786 1.00 96.94 74 LEU A C 1
ATOM 582 O O . LEU A 1 74 ? -15.502 -7.105 17.751 1.00 96.94 74 LEU A O 1
ATOM 586 N N . VAL A 1 75 ? -15.240 -7.376 15.534 1.00 96.19 75 VAL A N 1
ATOM 587 C CA . VAL A 1 75 ? -15.488 -5.983 15.144 1.00 96.19 75 VAL A CA 1
ATOM 588 C C . VAL A 1 75 ? -16.917 -5.575 15.496 1.00 96.19 75 VAL A C 1
ATOM 590 O O . VAL A 1 75 ? -17.109 -4.519 16.090 1.00 96.19 75 VAL A O 1
ATOM 593 N N . ALA A 1 76 ? -17.907 -6.427 15.213 1.00 94.50 76 ALA A N 1
ATOM 594 C CA . ALA A 1 76 ? -19.309 -6.160 15.543 1.00 94.50 76 ALA A CA 1
ATOM 595 C C . ALA A 1 76 ? -19.575 -6.052 17.059 1.00 94.50 76 ALA A C 1
ATOM 597 O O . ALA A 1 76 ? -20.496 -5.352 17.473 1.00 94.50 76 ALA A O 1
ATOM 598 N N . LEU A 1 77 ? -18.774 -6.732 17.886 1.00 95.56 77 LEU A N 1
ATOM 599 C CA . LEU A 1 77 ? -18.876 -6.711 19.351 1.00 95.56 77 LEU A CA 1
ATOM 600 C C . LEU A 1 77 ? -17.964 -5.663 20.013 1.00 95.56 77 LEU A C 1
ATOM 602 O O . LEU A 1 77 ? -18.024 -5.468 21.230 1.00 95.56 77 LEU A O 1
ATOM 606 N N . ALA A 1 78 ? -17.092 -5.006 19.247 1.00 95.25 78 ALA A N 1
ATOM 607 C CA . ALA A 1 78 ? -16.110 -4.080 19.786 1.00 95.25 78 ALA A CA 1
ATOM 608 C C . ALA A 1 78 ? -16.783 -2.823 20.359 1.00 95.25 78 ALA A C 1
ATOM 610 O O . ALA A 1 78 ? -17.596 -2.160 19.716 1.00 95.25 78 ALA A O 1
ATOM 611 N N . SER A 1 79 ? -16.401 -2.454 21.582 1.00 93.12 79 SER A N 1
ATOM 612 C CA . SER A 1 79 ? -16.928 -1.264 22.256 1.00 93.12 79 SER A CA 1
ATOM 613 C C . SER A 1 79 ? -16.154 -0.007 21.844 1.00 93.12 79 SER A C 1
ATOM 615 O O . SER A 1 79 ? -15.247 0.442 22.547 1.00 93.12 79 SER A O 1
ATOM 617 N N . GLY A 1 80 ? -16.521 0.557 20.691 1.00 95.25 80 GLY A N 1
ATOM 618 C CA . GLY A 1 80 ? -16.039 1.851 20.198 1.00 95.25 80 GLY A CA 1
ATOM 619 C C . GLY A 1 80 ? -14.874 1.788 19.204 1.00 95.25 80 GLY A C 1
ATOM 620 O O . GLY A 1 80 ? -14.232 0.758 19.001 1.00 95.25 80 GLY A O 1
ATOM 621 N N . ASP A 1 81 ? -14.579 2.941 18.602 1.00 96.56 81 ASP A N 1
ATOM 622 C CA . ASP A 1 81 ? -13.693 3.067 17.437 1.00 96.56 81 ASP A CA 1
ATOM 623 C C . ASP A 1 81 ? -12.273 2.538 17.676 1.00 96.56 81 ASP A C 1
ATOM 625 O O . ASP A 1 81 ? -11.734 1.783 16.870 1.00 96.56 81 ASP A O 1
ATOM 629 N N . GLN A 1 82 ? -11.656 2.869 18.816 1.00 96.38 82 GLN A N 1
ATOM 630 C CA . GLN A 1 82 ? -10.314 2.362 19.125 1.00 96.38 82 GLN A CA 1
ATOM 631 C C . GLN A 1 82 ? -10.288 0.840 19.294 1.00 96.38 82 GLN A C 1
ATOM 633 O O . GLN A 1 82 ? -9.285 0.218 18.955 1.00 96.38 82 GLN A O 1
ATOM 638 N N . ALA A 1 83 ? -11.358 0.237 19.821 1.00 97.06 83 ALA A N 1
ATOM 639 C CA . ALA A 1 83 ? -11.432 -1.209 19.990 1.00 97.06 83 ALA A CA 1
ATOM 640 C C . ALA A 1 83 ? -11.510 -1.914 18.627 1.00 97.06 83 ALA A C 1
ATOM 642 O O . ALA A 1 83 ? -10.783 -2.882 18.416 1.00 97.06 83 ALA A O 1
ATOM 643 N N . ILE A 1 84 ? -12.291 -1.377 17.681 1.00 97.81 84 ILE A N 1
ATOM 644 C CA . ILE A 1 84 ? -12.358 -1.869 16.293 1.00 97.81 84 ILE A CA 1
ATOM 645 C C . ILE A 1 84 ? -10.964 -1.879 15.651 1.00 97.81 84 ILE A C 1
ATOM 647 O O . ILE A 1 84 ? -10.524 -2.897 15.116 1.00 97.81 84 ILE A O 1
ATOM 651 N N . LEU A 1 85 ? -10.236 -0.761 15.745 1.00 98.19 85 LEU A N 1
ATOM 652 C CA . LEU A 1 85 ? -8.903 -0.646 15.145 1.00 98.19 85 LEU A CA 1
ATOM 653 C C . LEU A 1 85 ? -7.878 -1.578 15.804 1.00 98.19 85 LEU A C 1
ATOM 655 O O . LEU A 1 85 ? -7.033 -2.140 15.107 1.00 98.19 85 LEU A O 1
ATOM 659 N N . ARG A 1 86 ? -7.970 -1.790 17.124 1.00 97.75 86 ARG A N 1
ATOM 660 C CA . ARG A 1 86 ? -7.116 -2.755 17.835 1.00 97.75 86 ARG A CA 1
ATOM 661 C C . ARG A 1 86 ? -7.400 -4.193 17.414 1.00 97.75 86 ARG A C 1
ATOM 663 O O . ARG A 1 86 ? -6.452 -4.924 17.184 1.00 97.75 86 ARG A O 1
ATOM 670 N N . VAL A 1 87 ? -8.663 -4.585 17.219 1.00 98.38 87 VAL A N 1
ATOM 671 C CA . VAL A 1 87 ? -9.011 -5.931 16.718 1.00 98.38 87 VAL A CA 1
ATOM 672 C C . VAL A 1 87 ? -8.339 -6.214 15.368 1.00 98.38 87 VAL A C 1
ATOM 674 O O . VAL A 1 87 ? -7.783 -7.299 15.165 1.00 98.38 87 VAL A O 1
ATOM 677 N N . LEU A 1 88 ? -8.352 -5.237 14.455 1.00 98.50 88 LEU A N 1
ATOM 678 C CA . LEU A 1 88 ? -7.671 -5.339 13.163 1.00 98.50 88 LEU A CA 1
ATOM 679 C C . LEU A 1 88 ? -6.144 -5.428 13.324 1.00 98.50 88 LEU A C 1
ATOM 681 O O . LEU A 1 88 ? -5.517 -6.317 12.743 1.00 98.50 88 LEU A O 1
ATOM 685 N N . ALA A 1 89 ? -5.552 -4.538 14.125 1.00 97.88 89 ALA A N 1
ATOM 686 C CA . ALA A 1 89 ? -4.114 -4.526 14.394 1.00 97.88 89 ALA A CA 1
ATOM 687 C C . ALA A 1 89 ? -3.630 -5.834 15.040 1.00 97.88 89 ALA A C 1
ATOM 689 O O . ALA A 1 89 ? -2.651 -6.422 14.583 1.00 97.88 89 ALA A O 1
ATOM 690 N N . ASP A 1 90 ? -4.350 -6.344 16.038 1.00 97.94 90 ASP A N 1
ATOM 691 C CA . ASP A 1 90 ? -4.036 -7.596 16.730 1.00 97.94 90 ASP A CA 1
ATOM 692 C C . ASP A 1 90 ? -4.182 -8.808 15.803 1.00 97.94 90 ASP A C 1
ATOM 694 O O . ASP A 1 90 ? -3.422 -9.773 15.903 1.00 97.94 90 ASP A O 1
ATOM 698 N N . CYS A 1 91 ? -5.130 -8.774 14.860 1.00 98.44 91 CYS A N 1
ATOM 699 C CA . CYS A 1 91 ? -5.212 -9.778 13.803 1.00 98.44 91 CYS A CA 1
ATOM 700 C C . CYS A 1 91 ? -3.928 -9.825 12.984 1.00 98.44 91 CYS A C 1
ATOM 702 O O . CYS A 1 91 ? -3.252 -10.851 12.937 1.00 98.44 91 CYS A O 1
ATOM 704 N N . LEU A 1 92 ? -3.584 -8.715 12.341 1.00 98.50 92 LEU A N 1
ATOM 705 C CA . LEU A 1 92 ? -2.486 -8.699 11.385 1.00 98.50 92 LEU A CA 1
ATOM 706 C C . LEU A 1 92 ? -1.132 -8.824 12.084 1.00 98.50 92 LEU A C 1
ATOM 708 O O . LEU A 1 92 ? -0.347 -9.698 11.724 1.00 98.50 92 LEU A O 1
ATOM 712 N N . CYS A 1 93 ? -0.878 -8.019 13.112 1.00 96.94 93 CYS A N 1
ATOM 713 C CA . CYS A 1 93 ? 0.408 -7.999 13.794 1.00 96.94 93 CYS A CA 1
ATOM 714 C C . CYS A 1 93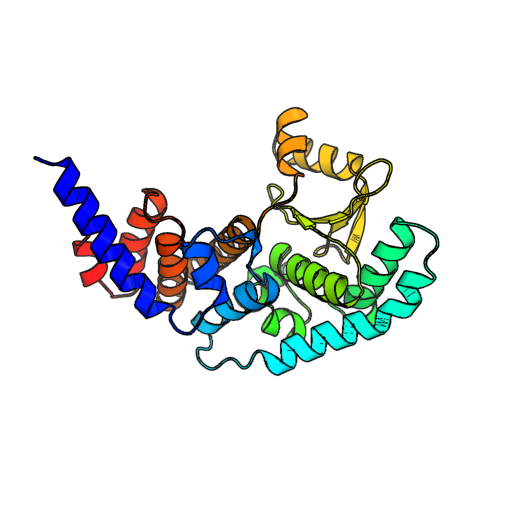 ? 0.557 -9.131 14.815 1.00 96.94 93 CYS A C 1
ATOM 716 O O . CYS A 1 93 ? 1.500 -9.912 14.719 1.00 96.94 93 CYS A O 1
ATOM 718 N N . ALA A 1 94 ? -0.325 -9.222 15.815 1.00 95.25 94 ALA A N 1
ATOM 719 C CA . ALA A 1 94 ? -0.096 -10.123 16.947 1.00 95.25 94 ALA A CA 1
ATOM 720 C C . ALA A 1 94 ? -0.332 -11.598 16.584 1.00 95.25 94 ALA A C 1
ATOM 722 O O . ALA A 1 94 ? 0.473 -12.453 16.949 1.00 95.25 94 ALA A O 1
ATOM 723 N N . ARG A 1 95 ? -1.406 -11.903 15.844 1.00 97.75 95 ARG A N 1
ATOM 724 C CA . ARG A 1 95 ? -1.745 -13.283 15.451 1.00 97.75 95 ARG A CA 1
ATOM 725 C C . ARG A 1 95 ? -1.005 -13.752 14.202 1.00 97.75 95 ARG A C 1
ATOM 727 O O . ARG A 1 95 ? -0.509 -14.874 14.187 1.00 97.75 95 ARG A O 1
ATOM 734 N N . HIS A 1 96 ? -0.921 -12.910 13.170 1.00 98.25 96 HIS A N 1
ATOM 735 C CA . HIS A 1 96 ? -0.343 -13.299 11.873 1.00 98.25 96 HIS A CA 1
ATOM 736 C C . HIS A 1 96 ? 1.081 -12.788 11.633 1.00 98.25 96 HIS A C 1
ATOM 738 O O . HIS A 1 96 ? 1.687 -13.118 10.614 1.00 98.25 96 HIS A O 1
ATOM 744 N N . GLY A 1 97 ? 1.652 -12.043 12.582 1.00 97.31 97 GLY A N 1
ATOM 745 C CA . GLY A 1 97 ? 3.050 -11.613 12.550 1.00 97.31 97 GLY A CA 1
ATOM 746 C C . GLY A 1 97 ? 3.372 -10.553 11.497 1.00 97.31 97 GLY A C 1
ATOM 747 O O . GLY A 1 97 ? 4.548 -10.293 11.269 1.00 97.31 97 GLY A O 1
ATOM 748 N N . ILE A 1 98 ? 2.363 -9.958 10.854 1.00 97.88 98 ILE A N 1
ATOM 749 C CA . ILE A 1 98 ? 2.532 -8.935 9.821 1.00 97.88 98 ILE A CA 1
ATOM 750 C C . ILE A 1 98 ? 3.030 -7.642 10.473 1.00 97.88 98 ILE A C 1
ATOM 752 O O . ILE A 1 98 ? 2.286 -6.973 11.194 1.00 97.88 98 ILE A O 1
ATOM 756 N N . THR A 1 99 ? 4.281 -7.272 10.214 1.00 95.56 99 THR A N 1
ATOM 757 C CA . THR A 1 99 ? 4.913 -6.088 10.816 1.00 95.56 99 THR A CA 1
ATOM 758 C C . THR A 1 99 ? 5.892 -5.420 9.856 1.00 95.56 99 THR A C 1
ATOM 760 O O . THR A 1 99 ? 6.273 -5.992 8.841 1.00 95.56 99 THR A O 1
ATOM 763 N N . GLY A 1 100 ? 6.313 -4.198 10.179 1.00 94.62 100 GLY A N 1
ATOM 764 C CA . GLY A 1 100 ? 7.448 -3.551 9.531 1.00 94.62 100 GLY A CA 1
ATOM 765 C C . GLY A 1 100 ? 8.753 -3.750 10.294 1.00 94.62 100 GLY A C 1
ATOM 766 O O . GLY A 1 100 ? 8.757 -3.847 11.525 1.00 94.62 100 GLY A O 1
ATOM 767 N N . ASN A 1 101 ? 9.867 -3.779 9.564 1.00 91.56 101 ASN A N 1
ATOM 768 C CA . ASN A 1 101 ? 11.220 -3.591 10.090 1.00 91.56 101 ASN A CA 1
ATOM 769 C C . ASN A 1 101 ? 12.149 -3.016 9.000 1.00 91.56 101 ASN A C 1
ATOM 771 O O . ASN A 1 101 ? 11.744 -2.856 7.849 1.00 91.56 101 ASN A O 1
ATOM 775 N N . SER A 1 102 ? 13.397 -2.697 9.355 1.00 89.69 102 SER A N 1
ATOM 776 C CA . SER A 1 102 ? 14.370 -2.106 8.423 1.00 89.69 102 SER A CA 1
ATOM 777 C C . SER A 1 102 ? 14.721 -3.014 7.240 1.00 89.69 102 SER A C 1
ATOM 779 O O . SER A 1 102 ? 14.910 -2.507 6.142 1.00 89.69 102 SER A O 1
ATOM 781 N N . MET A 1 103 ? 14.725 -4.340 7.420 1.00 88.88 103 MET A N 1
ATOM 782 C CA . MET A 1 103 ? 15.037 -5.291 6.341 1.00 88.88 103 MET A CA 1
ATOM 783 C C . MET A 1 103 ? 13.980 -5.288 5.229 1.00 88.88 103 MET A C 1
ATOM 785 O O . MET A 1 103 ? 14.243 -5.737 4.117 1.00 88.88 103 MET A O 1
ATOM 789 N N . ALA A 1 104 ? 12.774 -4.767 5.496 1.00 89.31 104 ALA A N 1
ATOM 790 C CA . ALA A 1 104 ? 11.735 -4.636 4.474 1.00 89.31 104 ALA A CA 1
ATOM 791 C C . ALA A 1 104 ? 12.135 -3.692 3.325 1.00 89.31 104 ALA A C 1
ATOM 793 O O . ALA A 1 104 ? 11.523 -3.746 2.261 1.00 89.31 104 ALA A O 1
ATOM 794 N N . TYR A 1 105 ? 13.138 -2.833 3.535 1.00 90.06 105 TYR A N 1
ATOM 795 C CA . TYR A 1 105 ? 13.641 -1.897 2.529 1.00 90.06 105 TYR A CA 1
ATOM 796 C C . TYR A 1 105 ? 14.791 -2.465 1.687 1.00 90.06 105 TYR A C 1
ATOM 798 O O . TYR A 1 105 ? 15.115 -1.884 0.654 1.00 90.06 105 TYR A O 1
ATOM 806 N N . ASP A 1 106 ? 15.372 -3.602 2.080 1.00 88.31 106 ASP A N 1
ATOM 807 C CA . ASP A 1 106 ? 16.543 -4.177 1.403 1.00 88.31 106 ASP A CA 1
ATOM 808 C C . ASP A 1 106 ? 16.177 -4.806 0.047 1.00 88.31 106 ASP A C 1
ATOM 810 O O . ASP A 1 106 ? 17.011 -4.946 -0.852 1.00 88.31 106 ASP A O 1
ATOM 814 N N . SER A 1 107 ? 14.909 -5.190 -0.129 1.00 92.56 107 SER A N 1
ATOM 815 C CA . SER A 1 107 ? 14.423 -5.828 -1.350 1.00 92.56 107 SER A CA 1
ATOM 816 C C . SER A 1 107 ? 13.016 -5.376 -1.726 1.00 92.56 107 SER A C 1
ATOM 818 O O . SER A 1 107 ? 12.223 -4.934 -0.894 1.00 92.56 107 SER A O 1
ATOM 820 N N . ALA A 1 108 ? 12.679 -5.536 -3.008 1.00 96.38 108 ALA A N 1
ATOM 821 C CA . ALA A 1 108 ? 11.359 -5.189 -3.527 1.00 96.38 108 ALA A CA 1
ATOM 822 C C . ALA A 1 108 ? 10.233 -6.055 -2.927 1.00 96.38 108 ALA A C 1
ATOM 824 O O . ALA A 1 108 ? 9.075 -5.642 -2.957 1.00 96.38 108 ALA A O 1
ATOM 825 N N . ASP A 1 109 ? 10.563 -7.209 -2.332 1.00 96.31 109 ASP A N 1
ATOM 826 C CA . ASP A 1 109 ? 9.603 -8.103 -1.676 1.00 96.31 109 ASP A CA 1
ATOM 827 C C . ASP A 1 109 ? 8.800 -7.389 -0.587 1.00 96.31 109 ASP A C 1
ATOM 829 O O . ASP A 1 109 ? 7.593 -7.600 -0.483 1.00 96.31 109 ASP A O 1
ATOM 833 N N . GLY A 1 110 ? 9.418 -6.463 0.155 1.00 96.88 110 GLY A N 1
ATOM 834 C CA . GLY A 1 110 ? 8.716 -5.677 1.169 1.00 96.88 110 GLY A CA 1
ATOM 835 C C . GLY A 1 110 ? 7.628 -4.756 0.601 1.00 96.88 110 GLY A C 1
ATOM 836 O O . GLY A 1 110 ? 6.802 -4.248 1.360 1.00 96.88 110 GLY A O 1
ATOM 837 N N . SER A 1 111 ? 7.592 -4.537 -0.718 1.00 97.50 111 SER A N 1
ATOM 838 C CA . SER A 1 111 ? 6.610 -3.690 -1.410 1.00 97.50 111 SER A CA 1
ATOM 839 C C . SER A 1 111 ? 5.472 -4.471 -2.082 1.00 97.50 111 SER A C 1
ATOM 841 O O . SER A 1 111 ? 4.427 -3.878 -2.353 1.00 97.50 111 SER A O 1
ATOM 843 N N . TYR A 1 112 ? 5.631 -5.775 -2.337 1.00 98.31 112 TYR A N 1
ATOM 844 C CA . TYR A 1 112 ? 4.630 -6.596 -3.033 1.00 98.31 112 TYR A CA 1
ATOM 845 C C . TYR A 1 112 ? 3.706 -7.316 -2.044 1.00 98.31 112 TYR A C 1
ATOM 847 O O . TYR A 1 112 ? 4.177 -8.061 -1.190 1.00 98.31 112 TYR A O 1
ATOM 855 N N . LEU A 1 113 ? 2.382 -7.150 -2.166 1.00 98.12 113 LEU A N 1
ATOM 856 C CA . LEU A 1 113 ? 1.422 -7.672 -1.176 1.00 98.12 113 LEU A CA 1
ATOM 857 C C . LEU A 1 113 ? 1.524 -9.186 -0.943 1.00 98.12 113 LEU A C 1
ATOM 859 O O . LEU A 1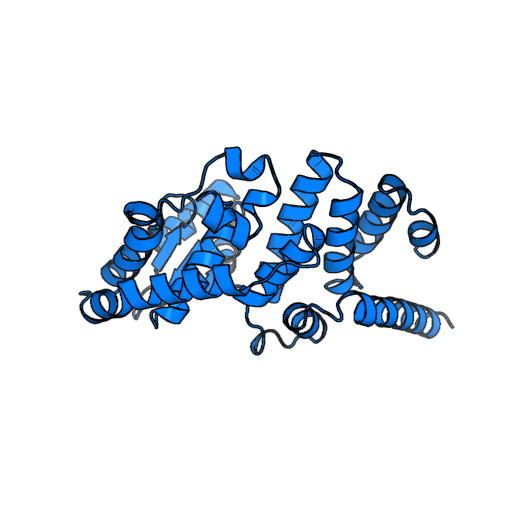 113 ? 1.503 -9.628 0.204 1.00 98.12 113 LEU A O 1
ATOM 863 N N . ASN A 1 114 ? 1.667 -9.979 -2.008 1.00 98.50 114 ASN A N 1
ATOM 864 C CA . ASN A 1 114 ? 1.822 -11.430 -1.894 1.00 98.50 114 ASN A CA 1
ATOM 865 C C . ASN A 1 114 ? 3.085 -11.797 -1.094 1.00 98.50 114 ASN A C 1
ATOM 867 O O . ASN A 1 114 ? 3.029 -12.628 -0.191 1.00 98.50 114 ASN A O 1
ATOM 871 N N . ARG A 1 115 ? 4.199 -11.100 -1.347 1.00 98.19 115 ARG A N 1
ATOM 872 C CA . ARG A 1 115 ? 5.470 -11.310 -0.642 1.00 98.19 115 ARG A CA 1
ATOM 873 C C . ARG A 1 115 ? 5.419 -10.813 0.800 1.00 98.19 115 ARG A C 1
ATOM 875 O O . ARG A 1 115 ? 5.987 -11.458 1.675 1.00 98.19 115 ARG A O 1
ATOM 882 N N . VAL A 1 116 ? 4.699 -9.728 1.081 1.00 98.25 116 VAL A N 1
ATOM 883 C CA . VAL A 1 116 ? 4.481 -9.238 2.453 1.00 98.25 116 VAL A CA 1
ATOM 884 C C . VAL A 1 116 ? 3.712 -10.262 3.288 1.00 98.25 116 VAL A C 1
ATOM 886 O O . VAL A 1 116 ? 4.054 -10.472 4.447 1.00 98.25 116 VAL A O 1
ATOM 889 N N . ILE A 1 117 ? 2.717 -10.947 2.717 1.00 98.38 117 ILE A N 1
ATOM 890 C CA . ILE A 1 117 ? 1.995 -12.025 3.416 1.00 98.38 117 ILE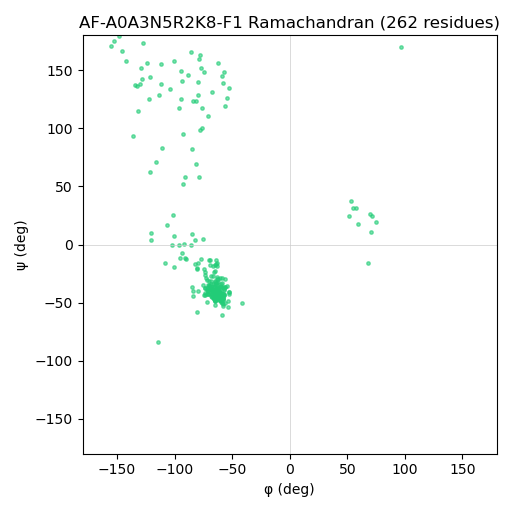 A CA 1
ATOM 891 C C . ILE A 1 117 ? 2.916 -13.227 3.665 1.00 98.38 117 ILE A C 1
ATOM 893 O O . ILE A 1 117 ? 2.949 -13.760 4.773 1.00 98.38 117 ILE A O 1
ATOM 897 N N . GLU A 1 118 ? 3.685 -13.639 2.655 1.00 97.38 118 GLU A N 1
ATOM 898 C CA . GLU A 1 118 ? 4.585 -14.797 2.737 1.00 97.38 118 GLU A CA 1
ATOM 899 C C . GLU A 1 118 ? 5.737 -14.581 3.731 1.00 97.38 118 GLU A C 1
ATOM 901 O O . GLU A 1 118 ? 6.053 -15.463 4.529 1.00 97.38 118 GLU A O 1
ATOM 906 N N . THR A 1 119 ? 6.358 -13.400 3.700 1.00 96.38 119 THR A N 1
ATOM 907 C CA . THR A 1 119 ? 7.518 -13.048 4.538 1.00 96.38 119 THR A CA 1
ATOM 908 C C . THR A 1 119 ? 7.123 -12.423 5.875 1.00 96.38 119 THR A C 1
ATOM 910 O O . THR A 1 119 ? 7.963 -12.292 6.766 1.00 96.38 119 THR A O 1
ATOM 913 N N . ARG A 1 120 ? 5.847 -12.041 6.021 1.00 96.94 120 ARG A N 1
ATOM 914 C CA . ARG A 1 120 ? 5.269 -11.321 7.167 1.00 96.94 120 ARG A CA 1
ATOM 915 C C . ARG A 1 120 ? 5.914 -9.961 7.445 1.00 96.94 120 ARG A C 1
ATOM 917 O O . ARG A 1 120 ? 5.747 -9.402 8.527 1.00 96.94 120 ARG A O 1
ATOM 924 N N . ASN A 1 121 ? 6.637 -9.420 6.469 1.00 96.38 121 ASN A N 1
ATOM 925 C CA . ASN A 1 121 ? 7.381 -8.182 6.602 1.00 96.38 121 ASN A CA 1
ATOM 926 C C . ASN A 1 121 ? 7.124 -7.265 5.408 1.00 96.38 121 ASN A C 1
ATOM 928 O O . ASN A 1 121 ? 7.126 -7.716 4.265 1.00 96.38 121 ASN A O 1
ATOM 932 N N . GLY A 1 122 ? 6.924 -5.976 5.662 1.00 97.69 122 GLY A N 1
ATOM 933 C CA . GLY A 1 122 ? 6.654 -5.008 4.605 1.00 97.69 122 GLY A CA 1
ATOM 934 C C . GLY A 1 122 ? 7.038 -3.582 4.968 1.00 97.69 122 GLY A C 1
ATOM 935 O O . GLY A 1 122 ? 7.368 -3.262 6.109 1.00 97.69 122 GLY A O 1
ATOM 936 N N . ILE A 1 123 ? 6.994 -2.708 3.970 1.00 97.94 123 ILE A N 1
ATOM 937 C CA . ILE A 1 123 ? 7.185 -1.268 4.152 1.00 97.94 123 ILE A CA 1
ATOM 938 C C . ILE A 1 123 ? 5.850 -0.590 4.520 1.00 97.94 123 ILE A C 1
ATOM 940 O O . ILE A 1 123 ? 4.784 -1.181 4.328 1.00 97.94 123 ILE A O 1
ATOM 944 N N . PRO A 1 124 ? 5.845 0.663 5.018 1.00 98.19 124 PRO A N 1
ATOM 945 C CA . PRO A 1 124 ? 4.638 1.289 5.554 1.00 98.19 124 PRO A CA 1
ATOM 946 C C . PRO A 1 124 ? 3.435 1.262 4.607 1.00 98.19 124 PRO A C 1
ATOM 948 O O . PRO A 1 124 ? 2.317 0.991 5.041 1.00 98.19 124 PRO A O 1
ATOM 951 N N . ILE A 1 125 ? 3.648 1.503 3.309 1.00 98.50 125 ILE A N 1
ATOM 952 C CA . ILE A 1 125 ? 2.559 1.548 2.326 1.00 98.50 125 ILE A CA 1
ATOM 953 C C . ILE A 1 125 ? 1.992 0.164 1.996 1.00 98.50 125 ILE A C 1
ATOM 955 O O . ILE A 1 125 ? 0.776 0.025 1.931 1.00 98.50 125 ILE A O 1
ATOM 959 N N . SER A 1 126 ? 2.828 -0.865 1.830 1.00 98.56 126 SER A N 1
ATOM 960 C CA . SER A 1 126 ? 2.356 -2.210 1.481 1.00 98.56 126 SER A CA 1
ATOM 961 C C . SER A 1 126 ? 1.624 -2.855 2.657 1.00 98.56 126 SER A C 1
ATOM 963 O O . SER A 1 126 ? 0.544 -3.415 2.476 1.00 98.56 126 SER A O 1
ATOM 965 N N . LEU A 1 127 ? 2.138 -2.671 3.879 1.00 98.62 127 LEU A N 1
ATOM 966 C CA . LEU A 1 127 ? 1.442 -3.059 5.106 1.00 98.62 127 LEU A CA 1
ATOM 967 C C . LEU A 1 127 ? 0.099 -2.337 5.229 1.00 98.62 127 LEU A C 1
ATOM 969 O O . LEU A 1 127 ? -0.918 -2.963 5.499 1.00 98.62 127 LEU A O 1
ATOM 973 N N . SER A 1 128 ? 0.068 -1.028 4.981 1.00 98.62 128 SER A N 1
ATOM 974 C CA . SER A 1 128 ? -1.171 -0.253 5.072 1.00 98.62 128 SER A CA 1
ATOM 975 C C . SER A 1 128 ? -2.212 -0.677 4.037 1.00 98.62 128 SER A C 1
ATOM 977 O O . SER A 1 128 ? -3.385 -0.777 4.379 1.00 98.62 128 SER A O 1
ATOM 979 N N . VAL A 1 129 ? -1.811 -0.986 2.799 1.00 98.75 129 VAL A N 1
ATOM 980 C CA . VAL A 1 129 ? -2.728 -1.536 1.784 1.00 98.75 129 VAL A CA 1
ATOM 981 C C . VAL A 1 129 ? -3.269 -2.903 2.215 1.00 98.75 129 VAL A C 1
ATOM 983 O O . VAL A 1 129 ? -4.458 -3.158 2.043 1.00 98.75 129 VAL A O 1
ATOM 986 N N . LEU A 1 130 ? -2.456 -3.749 2.855 1.00 98.81 130 LEU A N 1
ATOM 987 C CA . LEU A 1 130 ? -2.938 -5.015 3.416 1.00 98.81 130 LEU A CA 1
ATOM 988 C C . LEU A 1 130 ? -3.961 -4.801 4.549 1.00 98.81 130 LEU A C 1
ATOM 990 O O . LEU A 1 130 ? -4.975 -5.495 4.597 1.00 98.81 130 LEU A O 1
ATOM 994 N N . TYR A 1 131 ? -3.735 -3.812 5.422 1.00 98.75 131 TYR A N 1
ATOM 995 C CA . TYR A 1 131 ? -4.710 -3.409 6.444 1.00 98.75 131 TYR A CA 1
ATOM 996 C C . TYR A 1 131 ? -6.021 -2.926 5.815 1.00 98.75 131 TYR A C 1
ATOM 998 O O . TYR A 1 131 ? -7.082 -3.346 6.266 1.00 98.75 131 TYR A O 1
ATOM 1006 N N . LEU A 1 132 ? -5.960 -2.090 4.769 1.00 98.81 132 LEU A N 1
ATOM 1007 C CA . LEU A 1 132 ? -7.144 -1.636 4.027 1.00 98.81 132 LEU A CA 1
ATOM 1008 C C . LEU A 1 132 ? -7.935 -2.820 3.452 1.00 98.81 132 LEU A C 1
ATOM 1010 O O . LEU A 1 132 ? -9.147 -2.882 3.630 1.00 98.81 132 LEU A O 1
ATOM 1014 N N . ALA A 1 133 ? -7.250 -3.776 2.824 1.00 98.81 133 ALA A N 1
AT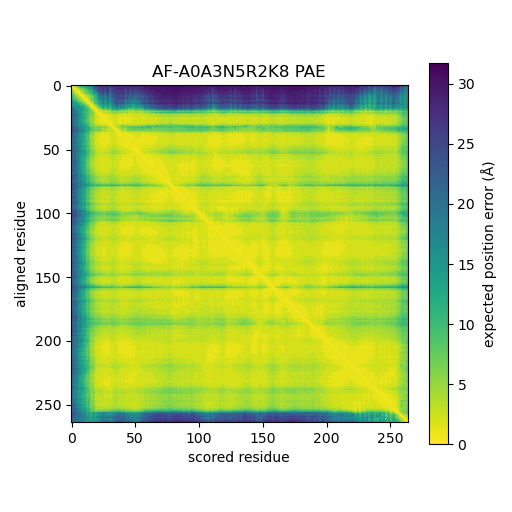OM 1015 C CA . ALA A 1 133 ? -7.884 -4.925 2.183 1.00 98.81 133 ALA A CA 1
ATOM 1016 C C . ALA A 1 133 ? -8.589 -5.855 3.189 1.00 98.81 133 ALA A C 1
ATOM 1018 O O . ALA A 1 133 ? -9.711 -6.309 2.961 1.00 98.81 133 ALA A O 1
ATOM 1019 N N . VAL A 1 134 ? -7.950 -6.128 4.333 1.00 98.88 134 VAL A N 1
ATOM 1020 C CA . VAL A 1 134 ? -8.550 -6.955 5.394 1.00 98.88 134 VAL A CA 1
ATOM 1021 C C . VAL A 1 134 ? -9.695 -6.221 6.090 1.00 98.88 134 VAL A C 1
ATOM 1023 O O . VAL A 1 134 ? -10.723 -6.831 6.380 1.00 98.88 134 VAL A O 1
ATOM 1026 N N . ALA A 1 135 ? -9.546 -4.915 6.319 1.00 98.62 135 ALA A N 1
ATOM 1027 C CA . ALA A 1 135 ? -10.591 -4.069 6.881 1.00 98.62 135 ALA A CA 1
ATOM 1028 C C . ALA A 1 135 ? -11.850 -4.043 6.009 1.00 98.62 135 ALA A C 1
ATOM 1030 O O . ALA A 1 135 ? -12.949 -4.186 6.539 1.00 98.62 135 ALA A O 1
ATOM 1031 N N . GLU A 1 136 ? -11.694 -3.943 4.687 1.00 98.12 136 GLU A N 1
ATOM 1032 C CA . GLU A 1 136 ? -12.802 -3.997 3.731 1.00 98.12 136 GLU A CA 1
ATOM 1033 C C . GLU A 1 136 ? -13.586 -5.313 3.854 1.00 98.12 136 GLU A C 1
ATOM 1035 O O . GLU A 1 136 ? -14.808 -5.296 4.000 1.00 98.12 136 GLU A O 1
ATOM 1040 N N . CYS A 1 137 ? -12.888 -6.453 3.923 1.00 98.38 137 CYS A N 1
ATOM 1041 C CA . CYS A 1 137 ? -13.511 -7.765 4.138 1.00 98.38 137 CYS A CA 1
ATOM 1042 C C . CYS A 1 137 ? -14.186 -7.906 5.518 1.00 98.38 137 CYS A C 1
ATOM 1044 O O . CYS A 1 137 ? -15.082 -8.732 5.686 1.00 98.38 137 CYS A O 1
ATOM 1046 N N . ALA A 1 138 ? -13.766 -7.109 6.503 1.00 98.00 138 ALA A N 1
ATOM 1047 C CA . ALA A 1 138 ? -14.357 -7.043 7.838 1.00 98.00 138 ALA A CA 1
ATOM 1048 C C . ALA A 1 138 ? -15.465 -5.978 7.976 1.00 98.00 138 ALA A C 1
ATOM 1050 O O . ALA A 1 138 ? -16.016 -5.815 9.065 1.00 98.00 138 ALA A O 1
ATOM 1051 N N . GLY A 1 139 ? -15.786 -5.237 6.909 1.00 97.06 139 GLY A N 1
ATOM 1052 C CA . GLY A 1 139 ? -16.783 -4.162 6.933 1.00 97.06 139 GLY A CA 1
ATOM 1053 C C . GLY A 1 139 ? -16.317 -2.868 7.613 1.00 97.06 139 GLY A C 1
ATOM 1054 O O . GLY A 1 139 ? -17.146 -2.047 8.000 1.00 97.06 139 GLY A O 1
ATOM 1055 N N . ILE A 1 140 ? -15.006 -2.662 7.769 1.00 97.75 140 ILE A N 1
ATOM 1056 C CA . ILE A 1 140 ? -14.426 -1.445 8.349 1.00 97.75 140 ILE A CA 1
ATOM 1057 C C . ILE A 1 140 ? -14.014 -0.498 7.217 1.00 97.75 140 ILE A C 1
ATOM 1059 O O . ILE A 1 140 ? -13.113 -0.790 6.430 1.00 97.75 140 ILE A O 1
ATOM 1063 N N . ALA A 1 141 ? -14.630 0.682 7.168 1.00 96.75 141 ALA A N 1
ATOM 1064 C CA . ALA A 1 141 ? -14.296 1.708 6.186 1.00 96.75 141 ALA A CA 1
ATOM 1065 C C . ALA A 1 141 ? -13.005 2.454 6.573 1.00 96.75 141 ALA A C 1
ATOM 1067 O O . ALA A 1 141 ? -13.019 3.380 7.385 1.00 96.75 141 ALA A O 1
ATOM 1068 N N . LEU A 1 142 ? -11.883 2.061 5.968 1.00 98.25 142 LEU A N 1
ATOM 1069 C CA . LEU A 1 142 ? -10.581 2.708 6.145 1.00 98.25 142 LEU A CA 1
ATOM 1070 C C . LEU A 1 142 ? -10.115 3.420 4.874 1.00 98.25 142 LEU A C 1
ATOM 1072 O O . LEU A 1 142 ? -10.500 3.069 3.761 1.00 98.25 142 LEU A O 1
ATOM 1076 N N . ARG A 1 143 ? -9.250 4.427 5.036 1.00 98.38 143 ARG A N 1
ATOM 1077 C CA . ARG A 1 143 ? -8.652 5.192 3.931 1.00 98.38 143 ARG A CA 1
ATOM 1078 C C . ARG A 1 143 ? -7.138 5.289 4.083 1.00 98.38 143 ARG A C 1
ATOM 1080 O O . ARG A 1 143 ? -6.641 5.524 5.177 1.00 98.38 143 ARG A O 1
ATOM 1087 N N . GLY A 1 144 ? -6.389 5.131 2.995 1.00 98.31 144 GLY A N 1
ATOM 1088 C CA . GLY A 1 144 ? -4.935 5.320 3.014 1.00 98.31 144 GLY A CA 1
ATOM 1089 C C . GLY A 1 144 ? -4.545 6.797 3.089 1.00 98.31 144 GLY A C 1
ATOM 1090 O O . GLY A 1 144 ? -5.249 7.648 2.549 1.00 98.31 144 GLY A O 1
ATOM 1091 N N . VAL A 1 145 ? -3.417 7.105 3.729 1.00 98.44 145 VAL A N 1
ATOM 1092 C CA . VAL A 1 145 ? -2.875 8.465 3.868 1.00 98.44 145 VAL A CA 1
ATOM 1093 C C . VAL A 1 145 ? -1.390 8.467 3.513 1.00 98.44 145 VAL A C 1
ATOM 1095 O O . VAL A 1 145 ? -0.557 7.883 4.211 1.00 98.44 145 VAL A O 1
ATOM 1098 N N . CYS A 1 146 ? -1.051 9.177 2.434 1.00 96.31 146 CYS A N 1
ATOM 1099 C CA . CYS A 1 146 ? 0.314 9.346 1.931 1.00 96.31 146 CYS A CA 1
ATOM 1100 C C . CYS A 1 146 ? 1.103 10.398 2.732 1.00 96.31 146 CYS A C 1
ATOM 1102 O O . CYS A 1 146 ? 1.594 11.372 2.156 1.00 96.31 146 CYS A O 1
ATOM 1104 N N . ALA A 1 147 ? 1.241 10.208 4.046 1.00 95.38 147 ALA A N 1
ATOM 1105 C CA . ALA A 1 147 ? 1.978 11.135 4.901 1.00 95.38 147 ALA A CA 1
ATOM 1106 C C . ALA A 1 147 ? 3.444 11.320 4.423 1.00 95.38 147 ALA A C 1
ATOM 1108 O O . ALA A 1 147 ? 4.057 10.413 3.849 1.00 95.38 147 ALA A O 1
ATOM 1109 N N . PRO A 1 148 ? 4.058 12.493 4.611 1.00 92.38 148 PRO A N 1
ATOM 1110 C CA . PRO A 1 148 ? 5.485 12.669 4.377 1.00 92.38 148 PRO A CA 1
ATOM 1111 C C . PRO A 1 148 ? 6.281 11.693 5.256 1.00 92.38 148 PRO A C 1
ATOM 1113 O O . PRO A 1 148 ? 5.873 11.401 6.379 1.00 92.38 148 PRO A O 1
ATOM 1116 N N . GLY A 1 149 ? 7.334 11.091 4.697 1.00 90.50 149 GLY A N 1
ATOM 1117 C CA . GLY A 1 149 ? 8.197 10.132 5.401 1.00 90.50 149 GLY A CA 1
ATOM 1118 C C . GLY A 1 149 ? 7.562 8.783 5.774 1.00 90.50 149 GLY A C 1
ATOM 1119 O O . GLY A 1 149 ? 8.293 7.837 6.033 1.00 90.50 149 GLY A O 1
ATOM 1120 N N . HIS A 1 150 ? 6.228 8.649 5.755 1.00 94.75 150 HIS A N 1
ATOM 1121 C CA . HIS A 1 150 ? 5.530 7.455 6.255 1.00 94.75 150 HIS A CA 1
ATOM 1122 C C . HIS A 1 150 ? 4.225 7.145 5.505 1.00 94.75 150 HIS A C 1
ATOM 1124 O O . HIS A 1 150 ? 3.840 7.868 4.594 1.00 94.75 150 HIS A O 1
ATOM 1130 N N . PHE A 1 151 ? 3.510 6.080 5.859 1.00 97.69 151 PHE A N 1
ATOM 1131 C CA . PHE A 1 151 ? 2.145 5.850 5.373 1.00 97.69 151 PHE A CA 1
ATOM 1132 C C . PHE A 1 151 ? 1.259 5.432 6.540 1.00 97.69 151 PHE A C 1
ATOM 1134 O O . PHE A 1 151 ? 1.683 4.646 7.383 1.00 97.69 151 PHE A O 1
ATOM 1141 N N . LEU A 1 152 ? 0.047 5.979 6.595 1.00 98.38 152 LEU A N 1
ATOM 1142 C CA . LEU A 1 152 ? -0.921 5.688 7.647 1.00 98.38 152 LEU A CA 1
ATOM 1143 C C . LEU A 1 152 ? -2.228 5.189 7.044 1.00 98.38 152 LEU A C 1
ATOM 1145 O O . LEU A 1 152 ? -2.578 5.513 5.908 1.00 98.38 152 LEU A O 1
ATOM 1149 N N . VAL A 1 153 ? -2.981 4.454 7.849 1.00 98.38 153 VAL A N 1
ATOM 1150 C CA . VAL A 1 153 ? -4.377 4.131 7.567 1.00 98.38 153 VAL A CA 1
ATOM 1151 C C . VAL A 1 153 ? -5.250 5.006 8.451 1.00 98.38 153 VAL A C 1
ATOM 1153 O O . VAL A 1 153 ? -4.969 5.150 9.632 1.00 98.38 153 VAL A O 1
ATOM 1156 N N . ARG A 1 154 ? -6.290 5.611 7.894 1.00 98.56 154 ARG A N 1
ATOM 1157 C CA . ARG A 1 154 ? -7.190 6.547 8.564 1.00 98.56 154 ARG A CA 1
ATOM 1158 C C . ARG A 1 154 ? -8.577 5.937 8.715 1.00 98.56 154 ARG A C 1
ATOM 1160 O O . ARG A 1 154 ? -9.100 5.348 7.771 1.00 98.56 154 ARG A O 1
ATOM 1167 N N . TYR A 1 155 ? -9.166 6.139 9.885 1.00 98.44 155 TYR A N 1
ATOM 1168 C CA . TYR A 1 155 ? -10.530 5.766 10.234 1.00 98.44 155 TYR A CA 1
ATOM 1169 C C . TYR A 1 155 ? -11.295 7.016 10.669 1.00 98.44 155 TYR A C 1
ATOM 1171 O O . TYR A 1 155 ? -10.843 7.753 11.553 1.00 98.44 155 TYR A O 1
ATOM 1179 N N . GLU A 1 156 ? -12.433 7.274 10.030 1.00 97.69 156 GLU A N 1
ATOM 1180 C CA . GLU A 1 156 ? -13.291 8.402 10.390 1.00 97.69 156 GLU A CA 1
ATOM 1181 C C . GLU A 1 156 ? -14.134 8.063 11.620 1.00 97.69 156 GLU A C 1
ATOM 1183 O O . GLU A 1 156 ? -14.657 6.961 11.746 1.00 97.69 156 GLU A O 1
ATOM 1188 N N . THR A 1 157 ? -14.281 9.034 12.519 1.00 95.94 157 THR A N 1
ATOM 1189 C CA . THR A 1 157 ? -15.123 8.925 13.719 1.00 95.94 157 THR A CA 1
ATOM 1190 C C . THR A 1 157 ? -16.090 10.104 13.775 1.00 95.94 157 THR A C 1
ATOM 1192 O O . THR A 1 157 ? -15.958 11.064 13.013 1.00 95.94 157 THR A O 1
ATOM 1195 N N . LEU A 1 158 ? -17.022 10.093 14.733 1.00 91.69 158 LEU A N 1
ATOM 1196 C CA . LEU A 1 158 ? -17.909 11.236 14.989 1.00 91.69 158 LEU A CA 1
ATOM 1197 C C . LEU A 1 158 ? -17.169 12.502 15.467 1.00 91.69 158 LEU A C 1
ATOM 1199 O O . LEU A 1 158 ? -17.739 13.592 15.441 1.00 91.69 158 LEU A O 1
ATOM 1203 N N . HIS A 1 159 ? -15.919 12.380 15.926 1.00 90.88 159 HIS A N 1
ATOM 1204 C CA . HIS A 1 159 ? -15.152 13.489 16.495 1.00 90.88 159 HIS A CA 1
ATOM 1205 C C . HIS A 1 159 ? -13.935 13.855 15.642 1.00 90.88 159 HIS A C 1
ATOM 1207 O O . HIS A 1 159 ? -13.952 14.814 14.868 1.00 90.88 159 HIS A O 1
ATOM 1213 N N . LYS A 1 160 ? -12.831 13.135 15.839 1.00 94.94 160 LYS A N 1
ATOM 1214 C CA . LYS A 1 160 ? -11.572 13.318 15.120 1.00 94.94 160 LYS A CA 1
ATOM 1215 C C . LYS A 1 160 ? -11.131 11.972 14.568 1.00 94.94 160 LYS A C 1
ATOM 1217 O O . LYS A 1 160 ? -11.293 10.968 15.262 1.00 94.94 160 LYS A O 1
ATOM 1222 N N . PRO A 1 161 ? -10.556 11.947 13.359 1.00 97.69 161 PRO A N 1
ATOM 1223 C CA . PRO A 1 161 ? -10.085 10.706 12.775 1.00 97.69 161 PRO A CA 1
ATOM 1224 C C . PRO A 1 161 ? -9.042 10.050 13.679 1.00 97.69 161 PRO A C 1
ATOM 1226 O O . PRO A 1 161 ? -8.227 10.724 14.324 1.00 97.69 161 PRO A O 1
ATOM 1229 N N . LEU A 1 162 ? -9.079 8.726 13.694 1.00 98.50 162 LEU A N 1
ATOM 1230 C CA . LEU A 1 162 ? -8.026 7.888 14.242 1.00 98.50 162 LEU A CA 1
ATOM 1231 C C . LEU A 1 162 ? -7.173 7.359 13.096 1.00 98.50 162 LEU A C 1
ATOM 1233 O O . LEU A 1 162 ? -7.611 7.300 11.946 1.00 98.50 162 LEU A O 1
ATOM 1237 N N . PHE A 1 163 ? -5.949 6.970 13.419 1.00 98.69 163 PHE A N 1
ATOM 1238 C CA . PHE A 1 163 ? -5.013 6.420 12.456 1.00 98.69 163 PHE A CA 1
ATOM 1239 C C . PHE A 1 163 ? -4.440 5.106 12.973 1.00 98.69 163 PHE A C 1
ATOM 1241 O O . PHE A 1 163 ? -4.334 4.905 14.179 1.00 98.69 163 PHE A O 1
ATOM 1248 N N . ILE A 1 164 ? -4.052 4.224 12.062 1.00 98.56 164 ILE A N 1
ATOM 1249 C CA . ILE A 1 164 ? -3.249 3.041 12.337 1.00 98.56 164 ILE A CA 1
ATOM 1250 C C . ILE A 1 164 ? -1.904 3.228 11.643 1.00 98.56 164 ILE A C 1
ATOM 1252 O O . ILE A 1 164 ? -1.836 3.502 10.441 1.00 98.56 164 ILE A O 1
ATOM 1256 N N . ASP A 1 165 ? -0.837 3.036 12.407 1.00 98.19 165 ASP A N 1
ATOM 1257 C CA . ASP A 1 165 ? 0.509 2.864 11.887 1.00 98.19 165 ASP A CA 1
ATOM 1258 C C . ASP A 1 165 ? 0.803 1.371 11.697 1.00 98.19 165 ASP A C 1
ATOM 1260 O O . ASP A 1 165 ? 1.195 0.665 12.630 1.00 98.19 165 ASP A O 1
ATOM 1264 N N . ALA A 1 166 ? 0.587 0.878 10.476 1.00 97.81 166 ALA A N 1
ATOM 1265 C CA . ALA A 1 166 ? 0.759 -0.535 10.150 1.00 97.81 166 ALA A CA 1
ATOM 1266 C C . ALA A 1 166 ? 2.226 -0.997 10.247 1.00 97.81 166 ALA A C 1
ATOM 1268 O O . ALA A 1 166 ? 2.481 -2.164 10.538 1.00 97.81 166 ALA A O 1
ATOM 1269 N N . PHE A 1 167 ? 3.189 -0.090 10.045 1.00 97.56 167 PHE A N 1
ATOM 1270 C CA . PHE A 1 167 ? 4.615 -0.404 10.150 1.00 97.56 167 PHE A CA 1
ATOM 1271 C C . PHE A 1 167 ? 5.027 -0.618 11.608 1.00 97.56 167 PHE A C 1
ATOM 1273 O O . PHE A 1 167 ? 5.722 -1.583 11.927 1.00 97.56 167 PHE A O 1
ATOM 1280 N N . HIS A 1 168 ? 4.530 0.230 12.510 1.00 96.62 168 HIS A N 1
ATOM 1281 C CA . HIS A 1 168 ? 4.788 0.137 13.945 1.00 96.62 168 HIS A CA 1
ATOM 1282 C C . HIS A 1 168 ? 3.732 -0.712 14.663 1.00 96.62 168 HIS A C 1
ATOM 1284 O O . HIS A 1 168 ? 3.074 -0.254 15.600 1.00 96.62 168 HIS A O 1
ATOM 1290 N N . LYS A 1 169 ? 3.597 -1.974 14.231 1.00 95.94 169 LYS A N 1
ATOM 1291 C CA . LYS A 1 169 ? 2.769 -3.008 14.883 1.00 95.94 169 LYS A CA 1
ATOM 1292 C C . LYS A 1 169 ? 1.286 -2.641 15.025 1.00 95.94 169 LYS A C 1
ATOM 1294 O O . LYS A 1 169 ? 0.635 -3.026 15.992 1.00 95.94 169 LYS A O 1
ATOM 1299 N N . GLY A 1 170 ? 0.754 -1.866 14.083 1.00 96.75 170 GLY A N 1
ATOM 1300 C CA . GLY A 1 170 ? -0.649 -1.457 14.092 1.00 96.75 170 GLY A CA 1
ATOM 1301 C C . GLY A 1 170 ? -1.000 -0.472 15.211 1.00 96.75 170 GLY A C 1
ATOM 1302 O O . GLY A 1 170 ? -2.153 -0.424 15.639 1.00 96.75 170 GLY A O 1
ATOM 1303 N N . ARG A 1 171 ? -0.032 0.319 15.705 1.00 97.44 171 ARG A N 1
ATOM 1304 C CA . ARG A 1 171 ? -0.285 1.329 16.744 1.00 97.44 171 ARG A CA 1
ATOM 1305 C C . ARG A 1 171 ? -1.412 2.267 16.306 1.00 97.44 171 ARG A C 1
ATOM 1307 O O . ARG A 1 171 ? -1.326 2.902 15.255 1.00 97.44 171 ARG A O 1
ATOM 1314 N N . VAL A 1 172 ? -2.434 2.389 17.151 1.00 97.94 172 VAL A N 1
ATOM 1315 C CA . VAL A 1 172 ? -3.515 3.361 16.963 1.00 97.94 172 VAL A CA 1
ATOM 1316 C C . VAL A 1 172 ? -3.037 4.732 17.433 1.00 97.94 172 VAL A C 1
ATOM 1318 O O . VAL A 1 172 ? -2.526 4.870 18.544 1.00 97.94 172 VAL A O 1
ATOM 1321 N N . LEU A 1 173 ? -3.197 5.735 16.579 1.00 98.12 173 LEU A N 1
ATOM 1322 C CA . LEU A 1 173 ? -2.765 7.110 16.788 1.00 98.12 173 LEU A CA 1
ATOM 1323 C C . LEU A 1 173 ? -3.961 8.054 16.694 1.00 98.12 173 LEU A C 1
ATOM 1325 O O . LEU A 1 173 ? -4.868 7.885 15.876 1.00 98.12 173 LEU A O 1
ATOM 1329 N N . THR A 1 174 ? -3.938 9.097 17.507 1.00 98.19 174 THR A N 1
ATOM 1330 C CA . THR A 1 174 ? -4.872 10.213 17.403 1.00 98.19 174 THR A CA 1
ATOM 1331 C C . THR A 1 174 ? -4.459 11.173 16.285 1.00 98.19 174 THR A C 1
ATOM 1333 O O . THR A 1 174 ? -3.296 11.247 15.875 1.00 98.19 174 THR A O 1
ATOM 1336 N N . PHE A 1 175 ? -5.412 11.981 15.815 1.00 97.75 175 PHE A N 1
ATOM 1337 C CA . PHE A 1 175 ? -5.119 13.077 14.889 1.00 97.75 175 PHE A CA 1
ATOM 1338 C C . PHE A 1 175 ? -4.064 14.054 15.433 1.00 97.75 175 PHE A C 1
ATOM 1340 O O . PHE A 1 175 ? -3.251 14.552 14.661 1.00 97.75 175 PHE A O 1
ATOM 1347 N N . ALA A 1 176 ? -4.065 14.330 16.743 1.00 97.50 176 ALA A N 1
ATOM 1348 C CA . ALA A 1 176 ? -3.106 15.244 17.363 1.00 97.50 176 ALA A CA 1
ATOM 1349 C C . ALA A 1 176 ? -1.673 14.694 17.301 1.00 97.50 176 ALA A C 1
ATOM 1351 O O . ALA A 1 176 ? -0.788 15.412 16.843 1.00 97.50 176 ALA A O 1
ATOM 1352 N N . GLU A 1 177 ? -1.472 13.418 17.652 1.00 97.56 177 GLU A N 1
ATOM 1353 C CA . GLU A 1 177 ? -0.166 12.746 17.542 1.00 97.56 177 GLU A CA 1
ATOM 1354 C C . GLU A 1 177 ? 0.351 12.744 16.096 1.00 97.56 177 GLU A C 1
ATOM 1356 O O . GLU A 1 177 ? 1.513 13.055 15.842 1.00 97.56 177 GLU A O 1
ATOM 1361 N N . CYS A 1 178 ? -0.515 12.430 15.124 1.00 97.38 178 CYS A N 1
ATOM 1362 C CA . CYS A 1 178 ? -0.126 12.429 13.711 1.00 97.38 178 CYS A CA 1
ATOM 1363 C C . CYS A 1 178 ? 0.238 13.832 13.217 1.00 97.38 178 CYS A C 1
ATOM 1365 O O . CYS A 1 178 ? 1.198 13.995 12.466 1.00 97.38 178 CYS A O 1
ATOM 1367 N N . LEU A 1 179 ? -0.532 14.842 13.628 1.00 97.00 179 LEU A N 1
ATOM 1368 C CA . LEU A 1 179 ? -0.303 16.230 13.248 1.00 97.00 179 LEU A CA 1
ATOM 1369 C C . LEU A 1 179 ? 1.027 16.738 13.808 1.00 97.00 179 LEU A C 1
ATOM 1371 O O . LEU A 1 179 ? 1.821 17.293 13.054 1.00 97.00 179 LEU A O 1
ATOM 1375 N N . GLU A 1 180 ? 1.276 16.518 15.098 1.00 96.19 180 GLU A N 1
ATOM 1376 C CA . GLU A 1 180 ? 2.524 16.899 15.760 1.00 96.19 180 GLU A CA 1
ATOM 1377 C C . GLU A 1 180 ? 3.732 16.247 15.087 1.00 96.19 180 GLU A C 1
ATOM 1379 O O . GLU A 1 180 ? 4.680 16.947 14.732 1.00 96.19 180 GLU A O 1
ATOM 1384 N N . ARG A 1 181 ? 3.657 14.936 14.823 1.00 95.12 181 ARG A N 1
ATOM 1385 C CA . ARG A 1 181 ? 4.726 14.184 14.163 1.00 95.12 181 ARG A CA 1
ATOM 1386 C C . ARG A 1 181 ? 5.055 14.731 12.772 1.00 95.12 181 ARG A C 1
ATOM 1388 O O . ARG A 1 181 ? 6.211 15.007 12.476 1.00 95.12 181 ARG A O 1
ATOM 1395 N N . VAL A 1 182 ? 4.045 14.947 11.924 1.00 95.00 182 VAL A N 1
ATOM 1396 C CA . VAL A 1 182 ? 4.265 15.486 10.568 1.00 95.00 182 VAL A CA 1
ATOM 1397 C C . VAL A 1 182 ? 4.819 16.914 10.616 1.00 95.00 182 VAL A C 1
ATOM 1399 O O . VAL A 1 182 ? 5.659 17.275 9.792 1.00 95.00 182 VAL A O 1
ATOM 1402 N N . GLN A 1 183 ? 4.373 17.737 11.571 1.00 95.62 183 GLN A N 1
ATOM 1403 C CA . GLN A 1 183 ? 4.892 19.095 11.733 1.00 95.62 183 GLN A CA 1
ATOM 1404 C C . GLN A 1 183 ? 6.367 19.105 12.149 1.00 95.62 183 GLN A C 1
ATOM 1406 O O . GLN A 1 183 ? 7.140 19.865 11.565 1.00 95.62 183 GLN A O 1
ATOM 1411 N N . SER A 1 184 ? 6.753 18.287 13.131 1.00 93.06 184 SER A N 1
ATOM 1412 C CA . SER A 1 184 ? 8.113 18.278 13.678 1.00 93.06 184 SER A CA 1
ATOM 1413 C C . SER A 1 184 ? 9.126 17.626 12.735 1.00 93.06 184 SER A C 1
ATOM 1415 O O . SER A 1 184 ? 10.188 18.200 12.505 1.00 93.06 184 SER A O 1
ATOM 1417 N N . GLU A 1 185 ? 8.786 16.487 12.123 1.00 94.00 185 GLU A N 1
ATOM 1418 C CA . GLU A 1 185 ? 9.689 15.731 11.239 1.00 94.00 185 GLU A CA 1
ATOM 1419 C C . GLU A 1 185 ? 9.960 16.452 9.908 1.00 94.00 185 GLU A C 1
ATOM 1421 O O . GLU A 1 185 ? 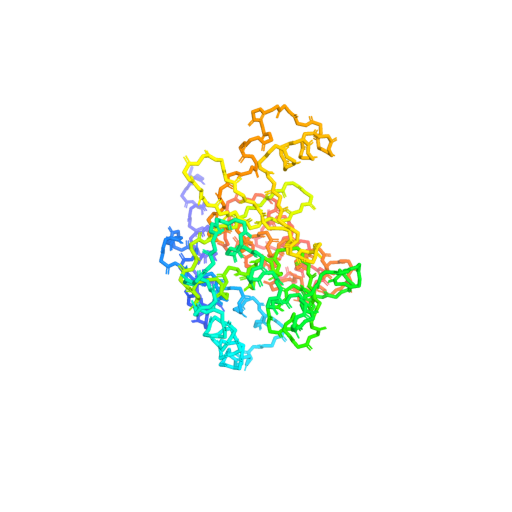11.047 16.332 9.343 1.00 94.00 185 GLU A O 1
ATOM 1426 N N . HIS A 1 186 ? 8.992 17.228 9.408 1.00 93.38 186 HIS A N 1
ATOM 1427 C CA . HIS A 1 186 ? 9.061 17.846 8.078 1.00 93.38 186 HIS A CA 1
ATOM 1428 C C . HIS A 1 186 ? 8.983 19.375 8.085 1.00 93.38 186 HIS A C 1
ATOM 1430 O O . HIS A 1 186 ? 8.840 19.977 7.021 1.00 93.38 186 HIS A O 1
ATOM 1436 N N . GLN A 1 187 ? 9.066 20.006 9.262 1.00 93.50 187 GLN A N 1
ATOM 1437 C CA . GLN A 1 187 ? 9.071 21.469 9.430 1.00 93.50 187 GLN A CA 1
ATOM 1438 C C . GLN A 1 187 ? 7.875 22.147 8.734 1.00 93.50 187 GLN A C 1
ATOM 1440 O O . GLN A 1 187 ? 7.976 23.228 8.154 1.00 93.50 187 GLN A O 1
ATOM 1445 N N . MET A 1 188 ? 6.717 21.485 8.774 1.00 94.19 188 MET A N 1
ATOM 1446 C CA . MET A 1 188 ? 5.499 21.944 8.111 1.00 94.19 188 MET A CA 1
ATOM 1447 C C . MET A 1 188 ? 4.675 22.867 9.009 1.00 94.19 188 MET A C 1
ATOM 1449 O O . MET A 1 188 ? 4.528 22.650 10.215 1.00 94.19 188 MET A O 1
ATOM 1453 N N . THR A 1 189 ? 4.017 23.854 8.399 1.00 96.50 189 THR A N 1
ATOM 1454 C CA . THR A 1 189 ? 2.946 24.593 9.078 1.00 96.50 189 THR A CA 1
ATOM 1455 C C . THR A 1 189 ? 1.792 23.652 9.442 1.00 96.50 189 THR A C 1
ATOM 1457 O O . THR A 1 189 ? 1.546 22.642 8.777 1.00 96.50 189 THR A O 1
ATOM 1460 N N . LYS A 1 190 ? 0.997 24.026 10.450 1.00 95.06 190 LYS A N 1
ATOM 1461 C CA . LYS A 1 190 ? -0.192 23.261 10.866 1.00 95.06 190 LYS A CA 1
ATOM 1462 C C . LYS A 1 190 ? -1.172 22.994 9.714 1.00 95.06 190 LYS A C 1
ATOM 1464 O O . LYS A 1 190 ? -1.790 21.933 9.660 1.00 95.06 190 LYS A O 1
ATOM 1469 N N . ALA A 1 191 ? -1.324 23.948 8.793 1.00 96.62 191 ALA A N 1
ATOM 1470 C CA . ALA A 1 191 ? -2.205 23.809 7.635 1.00 96.62 191 ALA A CA 1
ATOM 1471 C C . ALA A 1 191 ? -1.671 22.787 6.616 1.00 96.62 191 ALA A C 1
ATOM 1473 O O . ALA A 1 191 ? -2.440 21.962 6.121 1.00 96.62 191 ALA A O 1
ATOM 1474 N N . GLN A 1 192 ? -0.363 22.805 6.341 1.00 96.44 192 GLN A N 1
ATOM 1475 C CA . GLN A 1 192 ? 0.291 21.826 5.466 1.00 96.44 192 GLN A CA 1
ATOM 1476 C C . GLN A 1 192 ? 0.229 20.418 6.065 1.00 96.44 192 GLN A C 1
ATOM 1478 O O . GLN A 1 192 ? -0.205 19.494 5.382 1.00 96.44 192 GLN A O 1
ATOM 1483 N N . ALA A 1 193 ? 0.567 20.270 7.349 1.00 95.94 193 ALA A N 1
ATOM 1484 C CA . ALA A 1 193 ? 0.521 18.981 8.033 1.00 95.94 193 ALA A CA 1
ATOM 1485 C C . ALA A 1 193 ? -0.900 18.398 8.077 1.00 95.94 193 ALA A C 1
ATOM 1487 O O . ALA A 1 193 ? -1.088 17.214 7.820 1.00 95.94 193 ALA A O 1
ATOM 1488 N N . ARG A 1 194 ? -1.927 19.233 8.303 1.00 96.56 194 ARG A N 1
ATOM 1489 C CA . ARG A 1 194 ? -3.328 18.794 8.208 1.00 96.56 194 ARG A CA 1
ATOM 1490 C C . ARG A 1 194 ? -3.665 18.269 6.812 1.00 96.56 194 ARG A C 1
ATOM 1492 O O . ARG A 1 194 ? -4.231 17.190 6.712 1.00 96.56 194 ARG A O 1
ATOM 1499 N N . ARG A 1 195 ? -3.307 19.001 5.749 1.00 96.69 195 ARG A N 1
ATOM 1500 C CA . ARG A 1 195 ? -3.551 18.567 4.360 1.00 96.69 195 ARG A CA 1
ATOM 1501 C C . ARG A 1 195 ? -2.832 17.254 4.039 1.00 96.69 195 ARG A C 1
ATOM 1503 O O . ARG A 1 195 ? -3.367 16.429 3.313 1.00 96.69 195 ARG A O 1
ATOM 1510 N N . ALA A 1 196 ? -1.645 17.056 4.598 1.00 96.06 196 ALA A N 1
ATOM 1511 C CA . ALA A 1 196 ? -0.862 15.840 4.428 1.00 96.06 196 ALA A CA 1
ATOM 1512 C C . ALA A 1 196 ? -1.469 14.602 5.128 1.00 96.06 196 ALA A C 1
ATOM 1514 O O . ALA A 1 196 ? -1.050 13.481 4.844 1.00 96.06 196 ALA A O 1
ATOM 1515 N N . LEU A 1 197 ? -2.450 14.800 6.018 1.00 97.44 197 LEU A N 1
ATOM 1516 C CA . LEU A 1 197 ? -3.189 13.747 6.725 1.00 97.44 197 LEU A CA 1
ATOM 1517 C C . LEU A 1 197 ? -4.578 13.457 6.124 1.00 97.44 197 LEU A C 1
ATOM 1519 O O . LEU A 1 197 ? -5.365 12.705 6.711 1.00 97.44 197 LEU A O 1
ATOM 1523 N N . GLU A 1 198 ? -4.900 14.060 4.980 1.00 97.69 198 GLU A N 1
ATOM 1524 C CA . GLU A 1 198 ? -6.134 13.770 4.250 1.00 97.69 198 GLU A CA 1
ATOM 1525 C C . GLU A 1 198 ? -6.043 12.438 3.480 1.00 97.69 198 GLU A C 1
ATOM 1527 O O . GLU A 1 198 ? -4.946 12.020 3.088 1.00 97.69 198 GLU A O 1
ATOM 1532 N N . PRO A 1 199 ? -7.183 11.756 3.253 1.00 97.94 199 PRO A N 1
ATOM 1533 C CA . PRO A 1 199 ? -7.241 10.536 2.456 1.00 97.94 199 PRO A CA 1
ATOM 1534 C C . PRO A 1 199 ? -6.601 10.675 1.069 1.00 97.94 199 PRO A C 1
ATOM 1536 O O . PRO A 1 199 ? -6.875 11.617 0.325 1.00 97.94 199 PRO A O 1
ATOM 1539 N N . ALA A 1 200 ? -5.805 9.679 0.687 1.00 97.12 200 ALA A N 1
ATOM 1540 C CA . ALA A 1 200 ? -5.263 9.522 -0.654 1.00 97.12 200 ALA A CA 1
ATOM 1541 C C . ALA A 1 200 ? -6.168 8.617 -1.509 1.00 97.12 200 ALA A C 1
ATOM 1543 O O . ALA A 1 200 ? -6.700 7.613 -1.030 1.00 97.12 200 ALA A O 1
ATOM 1544 N N . GLY A 1 201 ? -6.333 8.971 -2.786 1.00 96.69 201 GLY A N 1
ATOM 1545 C CA . GLY A 1 201 ? -7.003 8.120 -3.774 1.00 96.69 201 GLY A CA 1
ATOM 1546 C C . GLY A 1 201 ? -6.099 6.984 -4.280 1.00 96.69 201 GLY A C 1
ATOM 1547 O O . GLY A 1 201 ? -4.872 7.078 -4.138 1.00 96.69 201 GLY A O 1
ATOM 1548 N N . PRO A 1 202 ? -6.664 5.935 -4.910 1.00 97.62 202 PRO A N 1
ATOM 1549 C CA . PRO A 1 202 ? -5.903 4.777 -5.381 1.00 97.62 202 PRO A CA 1
ATOM 1550 C C . PRO A 1 202 ? -4.711 5.137 -6.266 1.00 97.62 202 PRO A C 1
ATOM 1552 O O . PRO A 1 202 ? -3.615 4.618 -6.065 1.00 97.62 202 PRO A O 1
ATOM 1555 N N . ARG A 1 203 ? -4.860 6.105 -7.174 1.00 97.06 203 ARG A N 1
ATOM 1556 C CA . ARG A 1 203 ? -3.770 6.536 -8.054 1.00 97.06 203 ARG A CA 1
ATOM 1557 C C . ARG A 1 203 ? -2.595 7.155 -7.313 1.00 97.06 203 ARG A C 1
ATOM 1559 O O . ARG A 1 203 ? -1.447 6.890 -7.667 1.00 97.06 203 ARG A O 1
ATOM 1566 N N . ALA A 1 204 ? -2.854 7.947 -6.274 1.00 96.94 204 ALA A N 1
ATOM 1567 C CA . ALA A 1 204 ? -1.799 8.520 -5.443 1.00 96.94 204 ALA A CA 1
ATOM 1568 C C . ALA A 1 204 ? -1.065 7.432 -4.641 1.00 96.94 204 ALA A C 1
ATOM 1570 O O . ALA A 1 204 ? 0.161 7.473 -4.527 1.00 96.94 204 ALA A O 1
ATOM 1571 N N . ILE A 1 205 ? -1.802 6.437 -4.134 1.00 98.56 205 ILE A N 1
ATOM 1572 C CA . ILE A 1 205 ? -1.239 5.294 -3.403 1.00 98.56 205 ILE A CA 1
ATOM 1573 C C . ILE A 1 205 ? -0.365 4.448 -4.337 1.00 98.56 205 ILE A C 1
ATOM 1575 O O . ILE A 1 205 ? 0.808 4.235 -4.037 1.00 98.56 205 ILE A O 1
ATOM 1579 N N . ILE A 1 206 ? -0.881 4.046 -5.501 1.00 98.44 206 ILE A N 1
ATOM 1580 C CA . ILE A 1 206 ? -0.139 3.240 -6.483 1.00 98.44 206 ILE A CA 1
ATOM 1581 C C . ILE A 1 206 ? 1.088 3.986 -7.013 1.00 98.44 206 ILE A C 1
ATOM 1583 O O . ILE A 1 206 ? 2.170 3.408 -7.071 1.00 98.44 206 ILE A O 1
ATOM 1587 N N . THR A 1 207 ? 0.975 5.286 -7.302 1.00 97.88 207 THR A N 1
ATOM 1588 C CA . THR A 1 207 ? 2.140 6.106 -7.683 1.00 97.88 207 THR A CA 1
ATOM 1589 C C . THR A 1 207 ? 3.219 6.070 -6.598 1.00 97.88 207 THR A C 1
ATOM 1591 O O . THR A 1 207 ? 4.405 5.936 -6.894 1.00 97.88 207 THR A O 1
ATOM 1594 N N . ARG A 1 208 ? 2.834 6.162 -5.319 1.00 98.00 208 ARG A N 1
ATOM 1595 C CA . ARG A 1 208 ? 3.793 6.092 -4.212 1.00 98.00 208 ARG A CA 1
ATOM 1596 C C . ARG A 1 208 ? 4.413 4.700 -4.063 1.00 98.00 208 ARG A C 1
ATOM 1598 O O . ARG A 1 208 ? 5.610 4.615 -3.804 1.00 98.00 208 ARG A O 1
ATOM 1605 N N . MET A 1 209 ? 3.642 3.628 -4.256 1.00 98.56 209 MET A N 1
ATOM 1606 C CA . MET A 1 209 ? 4.178 2.259 -4.274 1.00 98.56 209 MET A CA 1
ATOM 1607 C C . MET A 1 209 ? 5.211 2.083 -5.392 1.00 98.56 209 MET A C 1
ATOM 1609 O O . MET A 1 209 ? 6.298 1.569 -5.142 1.00 98.56 209 MET A O 1
ATOM 1613 N N . LEU A 1 210 ? 4.913 2.581 -6.594 1.00 98.31 210 LEU A N 1
ATOM 1614 C CA . LEU A 1 210 ? 5.836 2.567 -7.728 1.00 98.31 210 LEU A CA 1
ATOM 1615 C C . LEU A 1 210 ? 7.110 3.373 -7.458 1.00 98.31 210 LEU A C 1
ATOM 1617 O O . LEU A 1 210 ? 8.198 2.913 -7.782 1.00 98.31 210 LEU A O 1
ATOM 1621 N N . ASN A 1 211 ? 7.011 4.539 -6.814 1.00 97.69 211 ASN A N 1
ATOM 1622 C CA . ASN A 1 211 ? 8.190 5.318 -6.430 1.00 97.69 211 ASN A CA 1
ATOM 1623 C C . ASN A 1 211 ? 9.078 4.581 -5.415 1.00 97.69 211 ASN A C 1
ATOM 1625 O O . ASN A 1 211 ? 10.301 4.619 -5.541 1.00 97.69 211 ASN A O 1
ATOM 1629 N N . ASN A 1 212 ? 8.485 3.864 -4.454 1.00 97.12 212 ASN A N 1
ATOM 1630 C CA . ASN A 1 212 ? 9.250 3.020 -3.533 1.00 97.12 212 ASN A CA 1
ATOM 1631 C C . ASN A 1 212 ? 9.957 1.879 -4.281 1.00 97.12 212 ASN A C 1
ATOM 1633 O O . ASN A 1 212 ? 11.148 1.658 -4.075 1.00 97.12 212 ASN A O 1
ATOM 1637 N N . LEU A 1 213 ? 9.252 1.196 -5.190 1.00 98.00 213 LEU A N 1
ATOM 1638 C CA . LEU A 1 213 ? 9.828 0.142 -6.030 1.00 98.00 213 LEU A CA 1
ATOM 1639 C C . LEU A 1 213 ? 10.967 0.670 -6.911 1.00 98.00 213 LEU A C 1
ATOM 1641 O O . LEU A 1 213 ? 12.034 0.065 -6.951 1.00 98.00 213 LEU A O 1
ATOM 1645 N N . LYS A 1 214 ? 10.779 1.820 -7.569 1.00 97.94 214 LYS A N 1
ATOM 1646 C CA . LYS A 1 214 ? 11.800 2.483 -8.394 1.00 97.94 214 LYS A CA 1
ATOM 1647 C C . LYS A 1 214 ? 13.051 2.781 -7.576 1.00 97.94 214 LYS A C 1
ATOM 1649 O O . LYS A 1 214 ? 14.150 2.480 -8.032 1.00 97.94 214 LYS A O 1
ATOM 1654 N N . ALA A 1 215 ? 12.891 3.331 -6.370 1.00 96.81 215 ALA A N 1
ATOM 1655 C CA . ALA A 1 215 ? 14.009 3.621 -5.479 1.00 96.81 215 ALA A CA 1
ATOM 1656 C C . ALA A 1 215 ? 14.779 2.347 -5.092 1.00 96.81 215 ALA A C 1
ATOM 1658 O O . ALA A 1 215 ? 16.002 2.329 -5.206 1.00 96.81 215 ALA A O 1
ATOM 1659 N N . ILE A 1 216 ? 14.076 1.273 -4.714 1.00 96.56 216 ILE A N 1
ATOM 1660 C CA . ILE A 1 216 ? 14.692 -0.014 -4.345 1.00 96.56 216 ILE A CA 1
ATOM 1661 C C . ILE A 1 216 ? 15.409 -0.652 -5.544 1.00 96.56 216 ILE A C 1
ATOM 1663 O O . ILE A 1 216 ? 16.562 -1.065 -5.431 1.00 96.56 216 ILE A O 1
ATOM 1667 N N . HIS A 1 217 ? 14.764 -0.712 -6.713 1.00 97.44 217 HIS A N 1
ATOM 1668 C CA . HIS A 1 217 ? 15.368 -1.296 -7.915 1.00 97.44 217 HIS A CA 1
ATOM 1669 C C . HIS A 1 217 ? 16.577 -0.495 -8.397 1.00 97.44 217 HIS A C 1
ATOM 1671 O O . HIS A 1 217 ? 17.567 -1.095 -8.804 1.00 97.44 217 HIS A O 1
ATOM 1677 N N . ALA A 1 218 ? 16.523 0.838 -8.334 1.00 96.56 218 ALA A N 1
ATOM 1678 C CA . ALA A 1 218 ? 17.651 1.697 -8.685 1.00 96.56 218 ALA A CA 1
ATOM 1679 C C . ALA A 1 218 ? 18.815 1.556 -7.694 1.00 96.56 218 ALA A C 1
ATOM 1681 O O . ALA A 1 218 ? 19.960 1.471 -8.128 1.00 96.56 218 ALA A O 1
ATOM 1682 N N . HIS A 1 219 ? 18.528 1.499 -6.388 1.00 95.62 219 HIS A N 1
ATOM 1683 C CA . HIS A 1 219 ? 19.533 1.267 -5.347 1.00 95.62 219 HIS A CA 1
ATOM 1684 C C . HIS A 1 219 ? 20.253 -0.072 -5.542 1.00 95.62 219 HIS A C 1
ATOM 1686 O O . HIS A 1 219 ? 21.472 -0.142 -5.435 1.00 95.62 219 HIS A O 1
ATOM 1692 N N . ASN A 1 220 ? 19.506 -1.120 -5.894 1.00 95.19 220 ASN A N 1
ATOM 1693 C CA . ASN A 1 220 ? 20.045 -2.460 -6.130 1.00 95.19 220 ASN A CA 1
ATOM 1694 C C . ASN A 1 220 ? 20.572 -2.660 -7.565 1.00 95.19 220 ASN A C 1
ATOM 1696 O O . ASN A 1 220 ? 20.838 -3.793 -7.960 1.00 95.19 220 ASN A O 1
ATOM 1700 N N . GLU A 1 221 ? 20.657 -1.590 -8.365 1.00 96.31 221 GLU A N 1
ATOM 1701 C CA . GLU A 1 221 ? 21.070 -1.601 -9.777 1.00 96.31 221 GLU A CA 1
ATOM 1702 C C . GLU A 1 221 ? 20.313 -2.611 -10.664 1.00 96.31 221 GLU A C 1
ATOM 1704 O O . GLU A 1 221 ? 20.777 -3.024 -11.729 1.00 96.31 221 GLU A O 1
ATOM 1709 N N . ASN A 1 222 ? 19.095 -2.987 -10.271 1.00 96.38 222 ASN A N 1
ATOM 1710 C CA . ASN A 1 222 ? 18.223 -3.850 -11.056 1.00 96.38 222 ASN A CA 1
ATOM 1711 C C . ASN A 1 222 ? 17.501 -3.024 -12.127 1.00 96.38 222 ASN A C 1
ATOM 1713 O O . ASN A 1 222 ? 16.292 -2.784 -12.067 1.00 96.38 222 ASN A O 1
ATOM 1717 N N . TRP A 1 223 ? 18.263 -2.560 -13.119 1.00 96.06 223 TRP A N 1
ATOM 1718 C CA . TRP A 1 223 ? 17.774 -1.644 -14.152 1.00 96.06 223 TRP A CA 1
ATOM 1719 C C . TRP A 1 223 ? 16.649 -2.245 -14.997 1.00 96.06 223 TRP A C 1
ATOM 1721 O O . TRP A 1 223 ? 15.748 -1.519 -15.406 1.00 96.06 223 TRP A O 1
ATOM 1731 N N . THR A 1 224 ? 16.628 -3.568 -15.182 1.00 94.75 224 THR A N 1
ATOM 1732 C CA . THR A 1 224 ? 15.534 -4.264 -15.874 1.00 94.75 224 THR A CA 1
ATOM 1733 C C . THR A 1 224 ? 14.199 -4.091 -15.148 1.00 94.75 224 THR A C 1
ATOM 1735 O O . THR A 1 224 ? 13.202 -3.752 -15.785 1.00 94.75 224 THR A O 1
ATOM 1738 N N . GLN A 1 225 ? 14.160 -4.298 -13.827 1.00 96.06 225 GLN A N 1
ATOM 1739 C CA . GLN A 1 225 ? 12.933 -4.109 -13.041 1.00 96.06 225 GLN A CA 1
ATOM 1740 C C . GLN A 1 225 ? 12.606 -2.630 -12.820 1.00 96.06 225 GLN A C 1
ATOM 1742 O O . GLN A 1 225 ? 11.439 -2.230 -12.865 1.00 96.06 225 GLN A O 1
ATOM 1747 N N . CYS A 1 226 ? 13.638 -1.799 -12.661 1.00 97.00 226 CYS A N 1
ATOM 1748 C CA . CYS A 1 226 ? 13.492 -0.351 -12.582 1.00 97.00 226 CYS A CA 1
ATOM 1749 C C . CYS A 1 226 ? 12.816 0.205 -13.846 1.00 97.00 226 CYS A C 1
ATOM 1751 O O . CYS A 1 226 ? 11.891 1.004 -13.741 1.00 97.00 226 CYS A O 1
ATOM 1753 N N . PHE A 1 227 ? 13.197 -0.281 -15.033 1.00 94.88 227 PHE A N 1
ATOM 1754 C CA . PHE A 1 227 ? 12.596 0.131 -16.302 1.00 94.88 227 PHE A CA 1
ATOM 1755 C C . PHE A 1 227 ? 11.109 -0.236 -16.398 1.00 94.88 227 PHE A C 1
ATOM 1757 O O . PHE A 1 227 ? 10.303 0.613 -16.765 1.00 94.88 227 PHE A O 1
ATOM 1764 N N . LYS A 1 228 ? 10.711 -1.450 -15.987 1.00 94.75 228 LYS A N 1
ATOM 1765 C CA . LYS A 1 228 ? 9.283 -1.834 -15.932 1.00 94.75 228 LYS A CA 1
ATOM 1766 C C . LYS A 1 228 ? 8.480 -0.933 -14.989 1.00 94.75 228 LYS A C 1
ATOM 1768 O O . LYS A 1 228 ? 7.419 -0.431 -15.353 1.00 94.75 228 LYS A O 1
ATOM 1773 N N . THR A 1 229 ? 9.035 -0.660 -13.807 1.00 96.88 229 THR A N 1
ATOM 1774 C CA . THR A 1 229 ? 8.420 0.251 -12.829 1.00 96.88 229 THR A CA 1
ATOM 1775 C C . THR A 1 229 ? 8.289 1.667 -13.405 1.00 96.88 229 THR A C 1
ATOM 1777 O O . THR A 1 229 ? 7.260 2.324 -13.238 1.00 96.88 229 THR A O 1
ATOM 1780 N N . GLN A 1 230 ? 9.312 2.134 -14.125 1.00 96.31 230 GLN A N 1
ATOM 1781 C CA . GLN A 1 230 ? 9.326 3.447 -14.761 1.00 96.31 230 GLN A CA 1
ATOM 1782 C C . GLN A 1 230 ? 8.323 3.551 -15.917 1.00 96.31 230 GLN A C 1
ATOM 1784 O O . GLN A 1 230 ? 7.712 4.606 -16.064 1.00 96.31 230 GLN A O 1
ATOM 1789 N N . ASN A 1 231 ? 8.080 2.479 -16.683 1.00 94.19 231 ASN A N 1
ATOM 1790 C CA . ASN A 1 231 ? 7.011 2.447 -17.691 1.00 94.19 231 ASN A CA 1
ATOM 1791 C C . ASN A 1 231 ? 5.645 2.719 -17.049 1.00 94.19 231 ASN A C 1
ATOM 1793 O O . ASN A 1 231 ? 4.883 3.546 -17.544 1.00 94.19 231 ASN A O 1
ATOM 1797 N N . ARG A 1 232 ? 5.353 2.101 -15.896 1.00 96.12 232 ARG A N 1
ATOM 1798 C CA . ARG A 1 232 ? 4.108 2.363 -15.152 1.00 96.12 232 ARG A CA 1
ATOM 1799 C C . ARG A 1 232 ? 4.016 3.807 -14.655 1.00 96.12 232 ARG A C 1
ATOM 1801 O O . ARG A 1 232 ? 2.958 4.424 -14.772 1.00 96.12 232 ARG A O 1
ATOM 1808 N N . LEU A 1 233 ? 5.101 4.362 -14.108 1.00 96.50 233 LEU A N 1
ATOM 1809 C CA . LEU A 1 233 ? 5.136 5.760 -13.653 1.00 96.50 233 LEU A CA 1
ATOM 1810 C C . LEU A 1 233 ? 4.917 6.744 -14.804 1.00 96.50 233 LEU A C 1
ATOM 1812 O O . LEU A 1 233 ? 4.097 7.654 -14.676 1.00 96.50 233 LEU A O 1
ATOM 1816 N N . LEU A 1 234 ? 5.593 6.528 -15.933 1.00 94.19 234 LEU A N 1
ATOM 1817 C CA . LEU A 1 234 ? 5.440 7.339 -17.135 1.00 94.19 234 LEU A CA 1
ATOM 1818 C C . LEU A 1 234 ? 4.022 7.227 -17.711 1.00 94.19 234 LEU A C 1
ATOM 1820 O O . LEU A 1 234 ? 3.424 8.249 -18.029 1.00 94.19 234 LEU A O 1
ATOM 1824 N N . ALA A 1 235 ? 3.445 6.024 -17.767 1.00 93.19 235 ALA A N 1
ATOM 1825 C CA . ALA A 1 235 ? 2.069 5.823 -18.220 1.00 93.19 235 ALA A CA 1
ATOM 1826 C C . ALA A 1 235 ? 1.052 6.530 -17.311 1.00 93.19 235 ALA A C 1
ATOM 1828 O O . ALA A 1 235 ? 0.078 7.115 -17.789 1.00 93.19 235 ALA A O 1
ATOM 1829 N N . LEU A 1 236 ? 1.279 6.533 -15.992 1.00 93.75 236 LEU A N 1
ATOM 1830 C CA . LEU A 1 236 ? 0.465 7.332 -15.085 1.00 93.75 236 LEU A CA 1
ATOM 1831 C C . LEU A 1 236 ? 0.685 8.824 -15.357 1.00 93.75 236 LEU A C 1
ATOM 1833 O O . LEU A 1 236 ? -0.292 9.562 -15.451 1.00 93.75 236 LEU A O 1
ATOM 1837 N N . GLN A 1 237 ? 1.919 9.298 -15.489 1.00 93.31 237 GLN A N 1
ATOM 1838 C CA . GLN A 1 237 ? 2.245 10.727 -15.527 1.00 93.31 237 GLN A CA 1
ATOM 1839 C C . GLN A 1 237 ? 2.975 11.140 -16.818 1.00 93.31 237 GLN A C 1
ATOM 1841 O O . GLN A 1 237 ? 4.086 11.666 -16.747 1.00 93.31 237 GLN A O 1
ATOM 1846 N N . PRO A 1 238 ? 2.349 10.995 -18.001 1.00 90.62 238 PRO A N 1
ATOM 1847 C CA . PRO A 1 238 ? 3.043 11.166 -19.281 1.00 90.62 238 PRO A CA 1
ATOM 1848 C C . PRO A 1 238 ? 3.537 12.601 -19.496 1.00 90.62 238 PRO A C 1
ATOM 1850 O O . PRO A 1 238 ? 4.598 12.826 -20.076 1.00 90.62 238 PRO A O 1
ATOM 1853 N N . ALA A 1 239 ? 2.813 13.584 -18.951 1.00 89.88 239 ALA A N 1
ATOM 1854 C CA . ALA A 1 239 ? 3.169 14.998 -19.028 1.00 89.88 239 ALA A CA 1
ATOM 1855 C C . ALA A 1 239 ? 4.307 15.408 -18.065 1.00 89.88 239 ALA A C 1
ATOM 1857 O O . ALA A 1 239 ? 4.872 16.493 -18.231 1.00 89.88 239 ALA A O 1
ATOM 1858 N N . ALA A 1 240 ? 4.687 14.571 -17.093 1.00 91.75 240 ALA A N 1
ATOM 1859 C CA . ALA A 1 240 ? 5.722 14.909 -16.120 1.00 91.75 240 ALA A CA 1
ATOM 1860 C C . ALA A 1 240 ? 7.127 14.815 -16.736 1.00 91.75 240 ALA A C 1
ATOM 1862 O O . ALA A 1 240 ? 7.601 13.742 -17.105 1.00 91.75 240 ALA A O 1
ATOM 1863 N N . TYR A 1 241 ? 7.830 15.952 -16.789 1.00 91.75 241 TYR A N 1
ATOM 1864 C CA . TYR A 1 241 ? 9.210 16.013 -17.286 1.00 91.75 241 TYR A CA 1
ATOM 1865 C C . TYR A 1 241 ? 10.154 15.083 -16.510 1.00 91.75 241 TYR A C 1
ATOM 1867 O O . TYR A 1 241 ? 11.005 14.435 -17.116 1.00 91.75 241 TYR A O 1
ATOM 1875 N N . SER A 1 242 ? 9.987 14.986 -15.185 1.00 92.44 242 SER A N 1
ATOM 1876 C CA . SER A 1 242 ? 10.787 14.088 -14.344 1.00 92.44 242 SER A CA 1
ATOM 1877 C C . SER A 1 242 ? 10.660 12.632 -14.781 1.00 92.44 242 SER A C 1
ATOM 1879 O O . SER A 1 242 ? 11.675 11.951 -14.876 1.00 92.44 242 SER A O 1
ATOM 1881 N N . GLU A 1 243 ? 9.449 12.174 -15.108 1.00 93.38 243 GLU A N 1
ATOM 1882 C CA . GLU A 1 243 ? 9.228 10.784 -15.508 1.00 93.38 243 GLU A CA 1
ATOM 1883 C C . GLU A 1 243 ? 9.789 10.485 -16.896 1.00 93.38 243 GLU A C 1
ATOM 1885 O O . GLU A 1 243 ? 10.379 9.425 -17.086 1.00 93.38 243 GLU A O 1
ATOM 1890 N N . ARG A 1 244 ? 9.692 11.423 -17.847 1.00 89.56 244 ARG A N 1
ATOM 1891 C CA . ARG A 1 244 ? 10.318 11.274 -19.174 1.00 89.56 244 ARG A CA 1
ATOM 1892 C C . ARG A 1 244 ? 11.843 11.233 -19.090 1.00 89.56 244 ARG A C 1
ATOM 1894 O O . ARG A 1 244 ? 12.477 10.336 -19.642 1.00 89.56 244 ARG A O 1
ATOM 1901 N N . ARG A 1 245 ? 12.436 12.171 -18.343 1.00 92.06 245 ARG A N 1
ATOM 1902 C CA . ARG A 1 245 ? 13.887 12.226 -18.114 1.00 92.06 245 ARG A CA 1
ATOM 1903 C C . ARG A 1 245 ? 14.390 10.941 -17.459 1.00 92.06 245 ARG A C 1
ATOM 1905 O O . ARG A 1 245 ? 15.362 10.349 -17.924 1.00 92.06 245 ARG A O 1
ATOM 1912 N N . ASP A 1 246 ? 13.747 10.521 -16.373 1.00 93.00 246 ASP A N 1
ATOM 1913 C CA . ASP A 1 246 ? 14.162 9.330 -15.635 1.00 93.00 246 ASP A CA 1
ATOM 1914 C C . ASP A 1 246 ? 13.977 8.066 -16.480 1.00 93.00 246 ASP A C 1
ATOM 1916 O O . ASP A 1 246 ? 14.835 7.188 -16.448 1.00 93.00 246 ASP A O 1
ATOM 1920 N N . TRP A 1 247 ? 12.915 7.994 -17.288 1.00 92.00 247 TRP A N 1
ATOM 1921 C CA . TRP A 1 247 ? 12.705 6.906 -18.237 1.00 92.00 247 TRP A CA 1
ATOM 1922 C C . TRP A 1 247 ? 13.834 6.789 -19.260 1.00 92.00 247 TRP A C 1
ATOM 1924 O O . TRP A 1 247 ? 14.385 5.700 -19.390 1.00 92.00 247 TRP A O 1
ATOM 1934 N N . ALA A 1 248 ? 14.267 7.882 -19.895 1.00 88.69 248 ALA A N 1
ATOM 1935 C CA . ALA A 1 248 ? 15.389 7.845 -20.838 1.00 88.69 248 ALA A CA 1
ATOM 1936 C C . ALA A 1 248 ? 16.697 7.363 -20.173 1.00 88.69 248 ALA A C 1
ATOM 1938 O O . ALA A 1 248 ? 17.405 6.507 -20.709 1.00 88.69 248 ALA A O 1
ATOM 1939 N N . LEU A 1 249 ? 16.995 7.859 -18.965 1.00 92.06 249 LEU A N 1
ATOM 1940 C CA . LEU A 1 249 ? 18.188 7.460 -18.208 1.00 92.06 249 LEU A CA 1
ATOM 1941 C C . LEU A 1 249 ? 18.143 5.984 -17.790 1.00 92.06 249 LEU A C 1
ATOM 1943 O O . LEU A 1 249 ? 19.130 5.260 -17.942 1.00 92.06 249 LEU A O 1
ATOM 1947 N N . ILE A 1 250 ? 17.006 5.527 -17.265 1.00 94.00 250 ILE A N 1
ATOM 1948 C CA . ILE A 1 250 ? 16.817 4.138 -16.833 1.00 94.00 250 ILE A CA 1
ATOM 1949 C C . ILE A 1 250 ? 16.817 3.200 -18.044 1.00 94.00 250 ILE A C 1
ATOM 1951 O O . ILE A 1 250 ? 17.401 2.122 -17.959 1.00 94.00 250 ILE A O 1
ATOM 1955 N N . ALA A 1 251 ? 16.245 3.608 -19.181 1.00 90.12 251 ALA A N 1
ATOM 1956 C CA . ALA A 1 251 ? 16.270 2.839 -20.422 1.00 90.12 251 ALA A CA 1
ATOM 1957 C C . ALA A 1 251 ? 17.705 2.575 -20.894 1.00 90.12 251 ALA A C 1
ATOM 1959 O O . ALA A 1 251 ? 18.055 1.432 -21.195 1.00 90.12 251 ALA A O 1
ATOM 1960 N N . LEU A 1 252 ? 18.561 3.604 -20.882 1.00 90.44 252 LEU A N 1
ATOM 1961 C CA . LEU A 1 252 ? 19.976 3.463 -21.222 1.00 90.44 252 LEU A CA 1
ATOM 1962 C C . LEU A 1 252 ? 20.682 2.482 -20.275 1.00 90.44 252 LEU A C 1
ATOM 1964 O O . LEU A 1 252 ? 21.355 1.560 -20.735 1.00 90.44 252 LEU A O 1
ATOM 1968 N N . LYS A 1 253 ? 20.481 2.633 -18.959 1.00 93.00 253 LYS A N 1
ATOM 1969 C CA . LYS A 1 253 ? 21.055 1.724 -17.952 1.00 93.00 253 LYS A CA 1
ATOM 1970 C C . LYS A 1 253 ? 20.539 0.287 -18.066 1.00 93.00 253 LYS A C 1
ATOM 1972 O O . LYS A 1 253 ? 21.266 -0.649 -17.754 1.00 93.00 253 LYS A O 1
ATOM 1977 N N . ALA A 1 254 ? 19.309 0.105 -18.539 1.00 91.19 254 ALA A N 1
ATOM 1978 C CA . ALA A 1 254 ? 18.701 -1.198 -18.789 1.00 91.19 254 ALA A CA 1
ATOM 1979 C C . ALA A 1 254 ? 19.106 -1.817 -20.142 1.00 91.19 254 ALA A C 1
ATOM 1981 O O . ALA A 1 254 ? 18.568 -2.862 -20.511 1.00 91.19 254 ALA A O 1
ATOM 1982 N N . 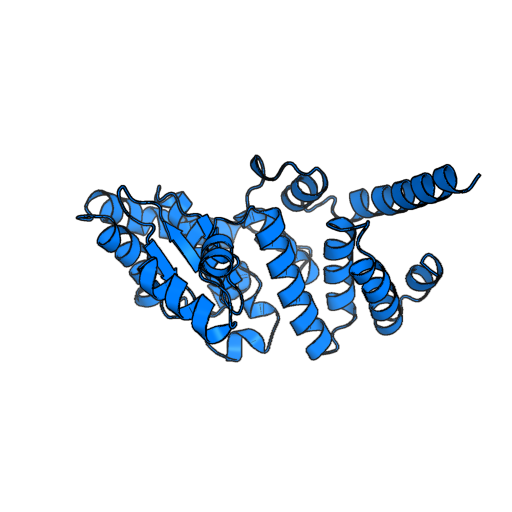GLY A 1 255 ? 20.009 -1.187 -20.906 1.00 89.31 255 GLY A N 1
ATOM 1983 C CA . GLY A 1 255 ? 20.432 -1.676 -22.222 1.00 89.31 255 GLY A CA 1
ATOM 1984 C C . GLY A 1 255 ? 19.357 -1.540 -23.307 1.00 89.31 255 GLY A C 1
ATOM 1985 O O . GLY A 1 255 ? 19.371 -2.284 -24.286 1.00 89.31 255 GLY A O 1
ATOM 1986 N N . LYS A 1 256 ? 18.416 -0.602 -23.144 1.00 81.25 256 LYS A N 1
ATOM 1987 C CA . LYS A 1 256 ? 17.315 -0.317 -24.076 1.00 81.25 256 LYS A CA 1
ATOM 1988 C C . LYS A 1 256 ? 17.447 1.103 -24.659 1.00 81.25 256 LYS A C 1
ATOM 1990 O O . LYS A 1 256 ? 16.663 1.979 -24.305 1.00 81.25 256 LYS A O 1
ATOM 1995 N N . PRO A 1 257 ? 18.425 1.369 -25.545 1.00 69.56 257 PRO A N 1
ATOM 1996 C CA . PRO A 1 257 ? 18.714 2.725 -26.019 1.00 69.56 257 PRO A CA 1
ATOM 1997 C C . PRO A 1 257 ? 17.672 3.284 -27.000 1.00 69.56 257 PRO A C 1
ATOM 1999 O O . PRO A 1 257 ? 17.518 4.495 -27.066 1.00 69.56 257 PRO A O 1
ATOM 2002 N N . GLY A 1 258 ? 16.946 2.431 -27.737 1.00 66.50 258 GLY A N 1
ATOM 2003 C CA . GLY A 1 258 ? 15.902 2.857 -28.685 1.00 66.50 258 GLY A CA 1
ATOM 2004 C C . GLY A 1 258 ? 14.848 3.774 -28.045 1.00 66.50 258 GLY A C 1
ATOM 2005 O O . GLY A 1 258 ? 14.693 4.901 -28.500 1.00 66.50 258 GLY A O 1
ATOM 2006 N N . PRO A 1 259 ? 14.222 3.344 -26.935 1.00 62.88 259 PRO A N 1
ATOM 2007 C CA . PRO A 1 259 ? 13.440 4.193 -26.039 1.00 62.88 259 PRO A CA 1
ATOM 2008 C C . PRO A 1 259 ? 14.054 5.575 -25.743 1.00 62.88 259 PRO A C 1
ATOM 2010 O O . PRO A 1 259 ? 13.405 6.595 -25.917 1.00 62.88 259 PRO A O 1
ATOM 2013 N N . ALA A 1 260 ? 15.327 5.652 -25.351 1.00 56.28 260 ALA A N 1
ATOM 2014 C CA . ALA A 1 260 ? 15.951 6.921 -24.965 1.00 56.28 260 ALA A CA 1
ATOM 2015 C C . ALA A 1 260 ? 16.084 7.931 -26.125 1.00 56.28 260 ALA A C 1
ATOM 2017 O O . ALA A 1 260 ? 16.159 9.132 -25.874 1.00 56.28 260 ALA A O 1
ATOM 2018 N N . LEU A 1 261 ? 16.103 7.459 -27.375 1.00 50.03 261 LEU A N 1
ATOM 2019 C CA . LEU A 1 261 ? 16.250 8.298 -28.567 1.00 50.03 261 LEU A CA 1
ATOM 2020 C C . LEU A 1 261 ? 14.946 8.980 -28.997 1.00 50.03 261 LEU A C 1
ATOM 2022 O O . LEU A 1 261 ? 15.013 9.983 -29.693 1.00 50.03 261 LEU A O 1
ATOM 2026 N N . THR A 1 262 ? 13.780 8.475 -28.585 1.00 56.38 262 THR A N 1
ATOM 2027 C CA . THR A 1 262 ? 12.475 9.072 -28.930 1.00 56.38 262 THR A CA 1
ATOM 2028 C C . THR A 1 262 ? 12.048 10.188 -27.973 1.00 56.38 262 THR A C 1
ATOM 2030 O O . THR A 1 262 ? 10.965 10.737 -28.127 1.00 56.38 262 THR A O 1
ATOM 2033 N N . MET A 1 263 ? 12.854 10.498 -26.950 1.00 55.56 263 MET A N 1
ATOM 2034 C CA . MET A 1 263 ? 12.551 11.528 -25.942 1.00 55.56 263 MET A CA 1
ATOM 2035 C C . MET A 1 263 ? 13.585 12.663 -25.864 1.00 55.56 263 MET A C 1
ATOM 2037 O O . MET A 1 263 ? 13.461 13.528 -24.991 1.00 55.56 263 MET A O 1
ATOM 2041 N N . LEU A 1 264 ? 14.594 12.648 -26.742 1.00 49.38 264 LEU A N 1
ATOM 2042 C CA . LEU A 1 264 ? 15.538 13.748 -26.975 1.00 49.38 264 LEU A CA 1
ATOM 2043 C C . LEU A 1 264 ? 15.058 14.601 -28.149 1.00 49.38 264 LEU A C 1
ATOM 2045 O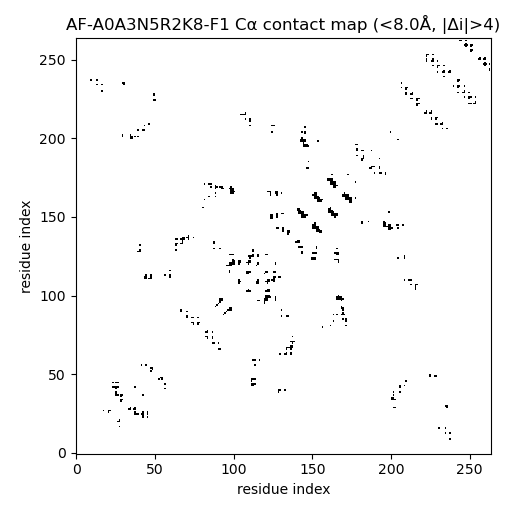 O . LEU A 1 264 ? 15.172 15.840 -28.028 1.00 49.38 264 LEU A O 1
#

Nearest PDB structures (foldseek):
  6vl6-assembly1_B  TM=8.159E-01  e=5.586E-01  synthetic construct
  7azv-assembly1_B  TM=5.903E-01  e=3.321E-01  Shigella flexneri
  1ihg-assembly1_A  TM=6.630E-01  e=1.083E+00  Bos taurus
  8ffz-assembly1_C  TM=2.044E-01  e=6.749E-01  Saccharomyces cerevisiae S288C
  6q6h-assembly1_V  TM=2.379E-01  e=2.659E+00  Homo sapiens

Radius of gyration: 19.51 Å; Cα contacts (8 Å, |Δi|>4): 401; chains: 1; bounding box: 40×42×59 Å

Foldseek 3Di:
DPPVVVVVLLVVLLVVLCVVCVVQVLLVCLLVVVLVPHPLLSNLQSLCCLVPVPDDCVVLLVVLLVLLVVCLVVLVVADDDVRNLVSLLCSLCVVQNQAEDPVQLLALLQLRLVSCSVVSYHFQLSLLVSSCSSCVSSVFDWFWAQAVPHIWIWHDDPPFIWIFRSRHSRDIHTPVRQLVVSCVVPVDDSVVSVVSRDGDTSSVSSLVSLVSQLVNCVVVLVLSSNLVSLSSNCSSPVVDPVSLVVNLVSCVSNVNNVSNVSSD

Solvent-accessible surface area (backbone atoms only — not comparable to full-atom values): 13846 Å² total; per-residue (Å²): 130,67,74,61,56,58,53,48,53,54,46,53,58,54,55,56,50,58,63,76,44,64,89,32,64,39,52,50,31,47,62,71,68,39,45,92,77,42,53,54,64,57,33,50,50,48,60,41,31,76,83,35,80,80,69,74,59,63,68,50,52,51,52,35,45,53,54,4,60,73,39,32,66,55,48,75,68,35,83,50,72,70,43,36,53,43,56,54,20,42,46,42,24,71,72,62,52,35,30,37,56,78,74,22,67,77,44,62,49,14,60,25,52,60,43,19,66,75,68,22,31,11,34,33,57,35,37,29,50,51,50,42,50,24,30,51,55,37,74,42,81,59,39,46,20,73,31,84,101,50,32,34,31,35,34,82,56,100,81,64,43,37,33,31,31,28,31,66,55,26,42,76,39,49,53,65,59,54,39,52,50,45,21,68,79,65,76,37,54,73,69,56,26,52,63,40,66,41,75,47,54,48,56,60,51,51,52,50,52,40,52,52,46,32,51,41,24,54,74,70,65,36,28,65,60,23,37,55,41,38,52,54,51,24,63,66,38,71,86,38,65,68,40,54,53,50,39,31,55,35,23,47,69,44,75,39,54,72,69,31,64,80,77,112

Sequence (264 aa):
MDRIALGQEEQETMIDFIGEFSADQEFRKLLGRRDDEVNLTIAALELARDANSRLDFTPTLQWIAARGAEISGLVALASGDQAILRVLADCLCARHGITGNSMAYDSADGSYLNRVIETRNGIPISLSVLYLAVAECAGIALRGVCAPGHFLVRYETLHKPLFIDAFHKGRVLTFAECLERVQSEHQMTKAQARRALEPAGPRAIITRMLNNLKAIHAHNENWTQCFKTQNRLLALQPAAYSERRDWALIALKAGKPGPALTML

Secondary structure (DSSP, 8-state):
-HHHHHHHHHHHHHHHHHHHTTT-HHHHHHHTT-GGG--HHHHHHHHGGGT-TT---HHHHHHHHHHHHHHHHHHHH-SSHHHHHHHHHIIIIIIT--B--GGGGSSGGGGSHHHHHHHSB--HHHHHHHHHHHHHHTT--EEEE--TTS-EEEE--SSS-EEEETTTTTEEEEHHHHHHHHHHHHT--HHHHHHHTSPPPHHHHHHHHHHHHHHHHHHTT-HHHHHHHHHHHHHH-TT-HHHHHHHHHHHHHTT-HHHHHT--